Protein AF-A0A0D1YB08-F1 (afdb_monomer_lite)

Sequence (333 aa):
MLAMSSLAANVAATGTRQRSPESLRYYQSAVSMLRQRLADDAQRSGDAVIITLSNLCGFEAMSGNYDAVDMHTQGIRHVVNLRGGFDSLGFEGFLRTISVAWQTFYASRHSVWARVKSLIPKDGNFAYPEHPFDPGLCNIIAKFRPGLTDLALSGGLSHQMIVLISEIDNWERDIKNSLQQSDAYDLHGLSQNSRYVTLCGEFLHQPTLTLVEQLLILGMLGFCYSTDHTRATFWLSNAFLQLHCRYLNSVVIQVTERNAEFMTWVASVLAATFDPGSQPWALAFSLLKARPSQQDWRGNVNVSENFFWNESMSLRLSSKIGYLRQQDPQGQG

pLDDT: mean 88.93, std 10.41, range [33.19, 98.19]

Foldseek 3Di:
DQLLVVQLVCCLAPVDNDRDPRSVVVLVVLVVVLVVQCVDPVRVLDLVNLVSLLSQLLSCLSSLNCVSLLVSLVSNVVSQVVQVHLVSHDDVSPSSLSNQLSVLLNVLVVVLCVVPPCLQPPVLDFAFADPPGDPVLVVLLVPAQQVSSLVNVVSLDGPSLSVLRSVLVVLVVQCVVCVVVVPPVSNVVSLSLSNSLSVLSSNSSRPPRDPLSNLVSLLSNLLSLLSNPPCSNVVSSVSSVQSNLSNVLVDDDAADPSCLLVLLLSLLSLQLRDDPPTSSPSSSLVSQVNHPDHDQLVVSQVSNSSHRDDPSSSVSNVVCSVVSPVPPPPPDD

InterPro domains:
  IPR021858 Fungal transcription factor [PF11951] (3-287)

Structure (mmCIF, N/CA/C/O backbone):
data_AF-A0A0D1YB08-F1
#
_entry.id   AF-A0A0D1YB08-F1
#
loop_
_atom_site.group_PDB
_atom_site.id
_atom_site.type_symbol
_atom_site.label_atom_id
_atom_site.label_alt_id
_atom_site.label_comp_id
_atom_site.label_asym_id
_atom_site.label_entity_id
_atom_site.label_seq_id
_atom_site.pdbx_PDB_ins_code
_atom_site.Cartn_x
_atom_site.Cartn_y
_atom_site.Cartn_z
_atom_site.occupancy
_atom_site.B_iso_or_equiv
_atom_site.auth_seq_id
_atom_site.auth_comp_id
_atom_site.auth_asym_id
_atom_site.auth_atom_id
_atom_site.pdbx_PDB_model_num
ATOM 1 N N . MET A 1 1 ? 3.595 5.543 -20.288 1.00 80.81 1 MET A N 1
ATOM 2 C CA . MET A 1 1 ? 2.985 6.669 -19.550 1.00 80.81 1 MET A CA 1
ATOM 3 C C . MET A 1 1 ? 1.480 6.786 -19.785 1.00 80.81 1 MET A C 1
ATOM 5 O O . MET A 1 1 ? 0.762 6.550 -18.830 1.00 80.81 1 MET A O 1
ATOM 9 N N . LEU A 1 2 ? 0.971 7.037 -21.004 1.00 91.06 2 LEU A N 1
ATOM 10 C CA . LEU A 1 2 ? -0.476 7.276 -21.232 1.00 91.06 2 LEU A CA 1
ATOM 11 C C . LEU A 1 2 ? -1.418 6.184 -20.686 1.00 91.06 2 LEU A C 1
ATOM 13 O O . LEU A 1 2 ? -2.384 6.505 -20.002 1.00 91.06 2 LEU A O 1
ATOM 17 N N . ALA A 1 3 ? -1.110 4.902 -20.919 1.00 92.50 3 ALA A N 1
ATOM 18 C CA . ALA A 1 3 ? -1.905 3.785 -20.392 1.00 92.50 3 ALA A CA 1
ATOM 19 C C . ALA A 1 3 ? -2.029 3.827 -18.860 1.00 92.50 3 ALA A C 1
ATOM 21 O O . ALA A 1 3 ? -3.120 3.706 -18.308 1.00 92.50 3 ALA A O 1
ATOM 22 N N . MET A 1 4 ? -0.893 4.038 -18.187 1.00 91.06 4 MET A N 1
ATOM 23 C CA . MET A 1 4 ? -0.789 4.130 -16.733 1.00 91.06 4 MET A CA 1
ATOM 24 C C . MET A 1 4 ? -1.571 5.337 -16.209 1.00 91.06 4 MET A C 1
ATOM 26 O O . MET A 1 4 ? -2.361 5.190 -15.286 1.00 91.06 4 MET A O 1
ATOM 30 N N . SER A 1 5 ? -1.413 6.511 -16.824 1.00 91.62 5 SER A N 1
ATOM 31 C CA . SER A 1 5 ? -2.125 7.729 -16.423 1.00 91.62 5 SER A CA 1
ATOM 32 C C . SER A 1 5 ? -3.643 7.615 -16.600 1.00 91.62 5 SER A C 1
ATOM 34 O O . SER A 1 5 ? -4.375 8.011 -15.698 1.00 91.62 5 SER A O 1
ATOM 36 N N . SER A 1 6 ? -4.115 7.038 -17.713 1.00 92.44 6 SER A N 1
ATOM 37 C CA . SER A 1 6 ? -5.548 6.798 -17.960 1.00 92.44 6 SER A CA 1
ATOM 38 C C . SER A 1 6 ? -6.136 5.838 -16.915 1.00 92.44 6 SER A C 1
ATOM 40 O O . SER A 1 6 ? -7.155 6.146 -16.296 1.00 92.44 6 SER A O 1
ATOM 42 N N . LEU A 1 7 ? -5.447 4.727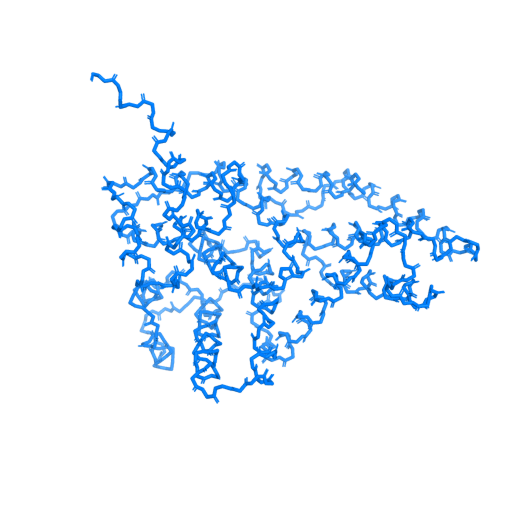 -16.614 1.00 93.00 7 LEU A N 1
ATOM 43 C CA . LEU A 1 7 ? -5.876 3.798 -15.560 1.00 93.00 7 LEU A CA 1
ATOM 44 C C . LEU A 1 7 ? -5.863 4.454 -14.169 1.00 93.00 7 LEU A C 1
ATOM 46 O O . LEU A 1 7 ? -6.828 4.327 -13.421 1.00 93.00 7 LEU A O 1
ATOM 50 N N . ALA A 1 8 ? -4.803 5.188 -13.831 1.00 92.06 8 ALA A N 1
ATOM 51 C CA . ALA A 1 8 ? -4.671 5.875 -12.550 1.00 92.06 8 ALA A CA 1
ATOM 52 C C . ALA A 1 8 ? -5.782 6.913 -12.329 1.00 92.06 8 ALA A C 1
ATOM 54 O O . ALA A 1 8 ? -6.340 6.996 -11.236 1.00 92.06 8 ALA A O 1
ATOM 55 N N . ALA A 1 9 ? -6.138 7.674 -13.368 1.00 91.94 9 ALA A N 1
ATOM 56 C CA . ALA A 1 9 ? -7.248 8.620 -13.315 1.00 91.94 9 ALA A CA 1
ATOM 57 C C . ALA A 1 9 ? -8.583 7.910 -13.042 1.00 91.94 9 ALA A C 1
ATOM 59 O O . ALA A 1 9 ? -9.356 8.371 -12.205 1.00 91.94 9 ALA A O 1
ATOM 60 N N . ASN A 1 10 ? -8.819 6.763 -13.687 1.00 91.88 10 ASN A N 1
ATOM 61 C CA . ASN A 1 10 ? -10.015 5.955 -13.466 1.00 91.88 10 ASN A CA 1
ATOM 62 C C . ASN A 1 10 ? -10.098 5.426 -12.023 1.00 91.88 10 ASN A C 1
ATOM 64 O O . ASN A 1 10 ? -11.126 5.609 -11.369 1.00 91.88 10 ASN A O 1
ATOM 68 N N . VAL A 1 11 ? -9.004 4.857 -11.496 1.00 91.62 11 VAL A N 1
ATOM 69 C CA . VAL A 1 11 ? -8.932 4.383 -10.099 1.00 91.62 11 VAL A CA 1
ATOM 70 C C . VAL A 1 11 ? -9.201 5.528 -9.128 1.00 91.62 11 VAL A C 1
ATOM 72 O O . VAL A 1 11 ? -10.015 5.385 -8.225 1.00 91.62 11 VAL A O 1
ATOM 75 N N . ALA A 1 12 ? -8.556 6.679 -9.319 1.00 91.88 12 ALA A N 1
ATOM 76 C CA . ALA A 1 12 ? -8.729 7.827 -8.434 1.00 91.88 12 ALA A CA 1
ATOM 77 C C . ALA A 1 12 ? -10.159 8.389 -8.439 1.00 91.88 12 ALA A C 1
ATOM 79 O O . ALA A 1 12 ? -10.597 8.923 -7.425 1.00 91.88 12 ALA A O 1
ATOM 80 N N . ALA A 1 13 ? -10.860 8.312 -9.573 1.00 90.69 13 ALA A N 1
ATOM 81 C CA . ALA A 1 13 ? -12.203 8.864 -9.722 1.00 90.69 13 ALA A CA 1
ATOM 82 C C . ALA A 1 13 ? -13.310 7.914 -9.247 1.00 90.69 13 ALA A C 1
ATOM 84 O O . ALA A 1 13 ? -14.354 8.372 -8.800 1.00 90.69 13 ALA A O 1
ATOM 85 N N . THR A 1 14 ? -13.108 6.602 -9.377 1.00 90.19 14 THR A N 1
ATOM 86 C CA . THR A 1 14 ? -14.193 5.614 -9.225 1.00 90.19 14 THR A CA 1
ATOM 87 C C . THR A 1 14 ? -13.857 4.462 -8.284 1.00 90.19 14 THR A C 1
ATOM 89 O O . THR A 1 14 ? -14.717 3.636 -7.999 1.00 90.19 14 THR A O 1
ATOM 92 N N . GLY A 1 15 ? -12.596 4.334 -7.872 1.00 88.19 15 GLY A N 1
ATOM 93 C CA . GLY A 1 15 ? -12.085 3.163 -7.163 1.00 88.19 15 GLY A CA 1
ATOM 94 C C . GLY A 1 15 ? -11.917 1.926 -8.053 1.00 88.19 15 GLY A C 1
ATOM 95 O O . GLY A 1 15 ? -11.273 0.966 -7.629 1.00 88.19 15 GLY A O 1
ATOM 96 N N . THR A 1 16 ? -12.429 1.925 -9.295 1.00 88.38 16 THR A N 1
AT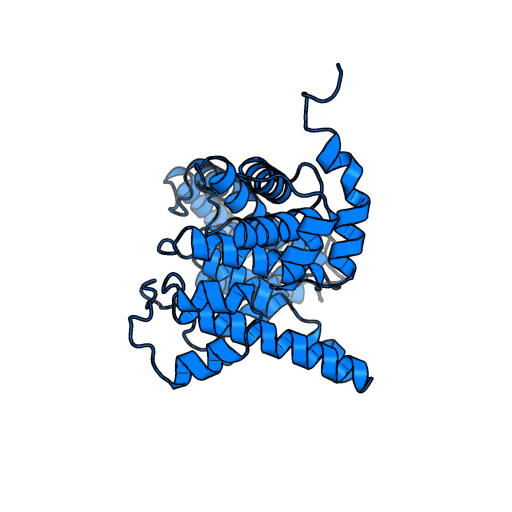OM 97 C CA . THR A 1 16 ? -12.333 0.755 -10.172 1.00 88.38 16 THR A CA 1
ATOM 98 C C . THR A 1 16 ? -10.955 0.622 -10.807 1.00 88.38 16 THR A C 1
ATOM 100 O O . THR A 1 16 ? -10.384 1.554 -11.374 1.00 88.38 16 THR A O 1
ATOM 103 N N . ARG A 1 17 ? -10.432 -0.600 -10.743 1.00 87.06 17 ARG A N 1
ATOM 104 C CA . ARG A 1 17 ? -9.157 -1.011 -11.345 1.00 87.06 17 ARG A CA 1
ATOM 105 C C . ARG A 1 17 ? -9.343 -1.672 -12.708 1.00 87.06 17 ARG A C 1
ATOM 107 O O . ARG A 1 17 ? -8.378 -2.153 -13.302 1.00 87.06 17 ARG A O 1
ATOM 114 N N . GLN A 1 18 ? -10.581 -1.706 -13.206 1.00 89.31 18 GLN A N 1
ATOM 115 C CA . GLN A 1 18 ? -10.875 -2.219 -14.535 1.00 89.31 18 GLN A CA 1
ATOM 116 C C . GLN A 1 18 ? -10.169 -1.376 -15.596 1.00 89.31 18 GLN A C 1
ATOM 118 O O . GLN A 1 18 ? -10.134 -0.144 -15.543 1.00 89.31 18 GLN A O 1
ATOM 123 N N . ARG A 1 19 ? -9.599 -2.068 -16.582 1.00 91.69 19 ARG A N 1
ATOM 124 C CA . ARG A 1 19 ? -8.885 -1.430 -17.684 1.00 91.69 19 ARG A CA 1
ATOM 125 C C . ARG A 1 19 ? -9.904 -0.868 -18.665 1.00 91.69 19 ARG A C 1
ATOM 127 O O . ARG A 1 19 ? -10.617 -1.624 -19.320 1.00 91.69 19 ARG A O 1
ATOM 134 N N . SER A 1 20 ? -9.958 0.456 -18.779 1.00 91.81 20 SER A N 1
ATOM 135 C CA . SER A 1 20 ? -10.790 1.115 -19.785 1.00 91.81 20 SER A CA 1
ATOM 136 C C . SER A 1 20 ? -10.307 0.761 -21.203 1.00 91.81 20 SER A C 1
ATOM 138 O O . SER A 1 20 ? -9.107 0.511 -21.388 1.00 91.81 20 SER A O 1
ATOM 140 N N . PRO A 1 21 ? -11.184 0.797 -22.226 1.00 93.94 21 PRO A N 1
ATOM 141 C CA . PRO A 1 21 ? -10.781 0.583 -23.619 1.00 93.94 21 PRO A CA 1
ATOM 142 C C . PRO A 1 21 ? -9.642 1.510 -24.060 1.00 93.94 21 PRO A C 1
ATOM 144 O O . PRO A 1 21 ? -8.732 1.098 -24.777 1.00 93.94 21 PRO A O 1
ATOM 147 N N . GLU A 1 22 ? -9.658 2.754 -23.579 1.00 93.50 22 GLU A N 1
ATOM 148 C CA . GLU A 1 22 ? -8.601 3.728 -23.837 1.00 93.50 22 GLU A CA 1
ATOM 149 C C . GLU A 1 22 ? -7.259 3.283 -23.231 1.00 93.50 22 GLU A C 1
ATOM 151 O O . GLU A 1 22 ? -6.246 3.209 -23.932 1.00 93.50 22 GLU A O 1
ATOM 156 N N . SER A 1 23 ? -7.252 2.929 -21.942 1.00 94.69 23 SER A N 1
ATOM 157 C CA . SER A 1 23 ? -6.040 2.491 -21.245 1.00 94.69 23 SER A CA 1
ATOM 158 C C . SER A 1 23 ? -5.435 1.234 -21.890 1.00 94.69 23 SER A C 1
ATOM 160 O O . SER A 1 23 ? -4.216 1.152 -22.059 1.00 94.69 23 SER A O 1
ATOM 162 N N . LEU A 1 24 ? -6.285 0.304 -22.349 1.00 95.25 24 LEU A N 1
ATOM 163 C CA . LEU A 1 24 ? -5.884 -0.895 -23.089 1.00 95.25 24 LEU A CA 1
ATOM 164 C C . LEU A 1 24 ? -5.271 -0.562 -24.447 1.00 95.25 24 LEU A C 1
ATOM 166 O O . LEU A 1 24 ? -4.243 -1.137 -24.800 1.00 95.25 24 LEU A O 1
ATOM 170 N N . ARG A 1 25 ? -5.848 0.384 -25.194 1.00 96.38 25 ARG A N 1
ATOM 171 C CA . ARG A 1 25 ? -5.306 0.815 -26.489 1.00 96.38 25 ARG A CA 1
ATOM 172 C C . ARG A 1 25 ? -3.893 1.377 -26.339 1.00 96.38 25 ARG A C 1
ATOM 174 O O . ARG A 1 25 ? -2.992 0.986 -27.083 1.00 96.38 25 ARG A O 1
ATOM 181 N N . TYR A 1 26 ? -3.671 2.258 -25.361 1.00 96.31 26 TYR A N 1
ATOM 182 C CA . TYR A 1 26 ? -2.331 2.785 -25.086 1.00 96.31 26 TYR A CA 1
ATOM 183 C C . TYR A 1 26 ? -1.366 1.691 -24.628 1.00 96.31 26 TYR A C 1
ATOM 185 O O . TYR A 1 26 ? -0.202 1.695 -25.030 1.00 96.31 26 TYR A O 1
ATOM 193 N N . TYR A 1 27 ? -1.838 0.750 -23.807 1.00 96.44 27 TYR A N 1
ATOM 194 C CA . TYR A 1 27 ? -1.036 -0.376 -23.342 1.00 96.44 27 TYR A CA 1
ATOM 195 C C . TYR A 1 27 ? -0.574 -1.252 -24.516 1.00 96.44 27 TYR A C 1
ATOM 197 O O . TYR A 1 27 ? 0.619 -1.510 -24.667 1.00 96.44 27 TYR A O 1
ATOM 205 N N . GLN A 1 28 ? -1.496 -1.648 -25.398 1.00 96.44 28 GLN A N 1
ATOM 206 C CA . GLN A 1 28 ? -1.200 -2.465 -26.578 1.00 96.44 28 GLN A CA 1
ATOM 207 C C . GLN A 1 28 ? -0.216 -1.767 -27.521 1.00 96.44 28 GLN A C 1
ATOM 209 O O . GLN A 1 28 ? 0.734 -2.393 -27.991 1.00 96.44 28 GLN A O 1
ATOM 214 N N . SER A 1 29 ? -0.390 -0.460 -27.742 1.00 96.94 29 SER A N 1
ATOM 215 C CA . SER A 1 29 ? 0.554 0.342 -28.525 1.00 96.94 29 SER A CA 1
ATOM 216 C C . SER A 1 29 ? 1.954 0.332 -27.905 1.00 96.94 29 SER A C 1
ATOM 218 O O . SER A 1 29 ? 2.935 0.121 -28.616 1.00 96.94 29 SER A O 1
ATOM 220 N N . ALA A 1 30 ? 2.060 0.513 -26.584 1.00 96.81 30 ALA A N 1
ATOM 221 C CA . ALA A 1 30 ? 3.341 0.496 -25.880 1.00 96.81 30 ALA A CA 1
ATOM 222 C C . ALA A 1 30 ? 4.035 -0.872 -25.977 1.00 96.81 30 ALA A C 1
ATOM 224 O O . ALA A 1 30 ? 5.228 -0.930 -26.269 1.00 96.81 30 ALA A O 1
ATOM 225 N N . VAL A 1 31 ? 3.292 -1.971 -25.805 1.00 96.56 31 VAL A N 1
ATOM 226 C CA . VAL A 1 31 ? 3.823 -3.337 -25.960 1.00 96.56 31 VAL A CA 1
ATOM 227 C C . VAL A 1 31 ? 4.276 -3.601 -27.398 1.00 96.56 31 VAL A C 1
ATOM 229 O O . VAL A 1 31 ? 5.337 -4.189 -27.601 1.00 96.56 31 VAL A O 1
ATOM 232 N N . SER A 1 32 ? 3.521 -3.147 -28.402 1.00 96.81 32 SER A N 1
ATOM 233 C CA . SER A 1 32 ? 3.898 -3.299 -29.813 1.00 96.81 32 SER A CA 1
ATOM 234 C C . SER A 1 32 ? 5.210 -2.579 -30.134 1.00 96.81 32 SER A C 1
ATOM 236 O O . SER A 1 32 ? 6.114 -3.171 -30.723 1.00 96.81 32 SER A O 1
ATOM 238 N N . MET A 1 33 ? 5.348 -1.322 -29.703 1.00 95.81 33 MET A N 1
ATOM 239 C CA . MET A 1 33 ? 6.574 -0.540 -29.903 1.00 95.81 33 MET A CA 1
ATOM 240 C C . MET A 1 33 ? 7.761 -1.128 -29.135 1.00 95.81 33 MET A C 1
ATOM 242 O O . MET A 1 33 ? 8.875 -1.173 -29.653 1.00 95.81 33 MET A O 1
ATOM 246 N N . LEU A 1 34 ? 7.528 -1.621 -27.915 1.00 96.44 34 LEU A N 1
ATOM 247 C CA . LEU A 1 34 ? 8.553 -2.300 -27.128 1.00 96.44 34 LEU A CA 1
ATOM 248 C C . LEU A 1 34 ? 9.069 -3.546 -27.854 1.00 96.44 34 LEU A C 1
ATOM 250 O O . LEU A 1 34 ? 10.277 -3.722 -27.957 1.00 96.44 34 LEU A O 1
ATOM 254 N N . ARG A 1 35 ? 8.179 -4.377 -28.412 1.00 95.31 35 ARG A N 1
ATOM 255 C CA . ARG A 1 35 ? 8.568 -5.569 -29.186 1.00 95.31 35 ARG A CA 1
ATOM 256 C C . ARG A 1 35 ? 9.426 -5.219 -30.398 1.00 95.31 35 ARG A C 1
ATOM 258 O O . ARG A 1 35 ? 10.445 -5.865 -30.608 1.00 95.31 35 ARG A O 1
ATOM 265 N N . GLN A 1 36 ? 9.050 -4.186 -31.153 1.00 94.75 36 GLN A N 1
ATOM 266 C CA . GLN A 1 36 ? 9.854 -3.702 -32.282 1.00 94.75 36 GLN A CA 1
ATOM 267 C C . GLN A 1 36 ? 11.250 -3.271 -31.826 1.00 94.75 36 GLN A C 1
ATOM 269 O O . GLN A 1 36 ? 12.240 -3.627 -32.454 1.00 94.75 36 GLN A O 1
ATOM 274 N N . ARG A 1 37 ? 11.339 -2.562 -30.697 1.00 94.81 37 ARG A N 1
ATOM 275 C CA . ARG A 1 37 ? 12.614 -2.091 -30.151 1.00 94.81 37 ARG A CA 1
ATOM 276 C C . ARG A 1 37 ? 13.498 -3.213 -29.614 1.00 94.81 37 ARG A C 1
ATOM 278 O O . ARG A 1 37 ? 14.712 -3.127 -29.718 1.00 94.81 37 ARG A O 1
ATOM 285 N N . LEU A 1 38 ? 12.895 -4.252 -29.040 1.00 93.62 38 LEU A N 1
ATOM 286 C CA . LEU A 1 38 ? 13.610 -5.434 -28.556 1.00 93.62 38 LEU A CA 1
ATOM 287 C C . LEU A 1 38 ? 14.143 -6.313 -29.698 1.00 93.62 38 LEU A C 1
ATOM 289 O O . LEU A 1 38 ? 15.106 -7.040 -29.481 1.00 93.62 38 LEU A O 1
ATOM 293 N N . ALA A 1 39 ? 13.538 -6.246 -30.888 1.00 93.75 39 ALA A N 1
ATOM 294 C CA . ALA A 1 39 ? 14.010 -6.952 -32.079 1.00 93.75 39 ALA A CA 1
ATOM 295 C C . ALA A 1 39 ? 15.220 -6.275 -32.756 1.00 93.75 39 ALA A C 1
ATOM 297 O O . ALA A 1 39 ? 15.860 -6.889 -33.604 1.00 93.75 39 ALA A O 1
ATOM 298 N N . ASP A 1 40 ? 15.527 -5.027 -32.393 1.00 94.00 40 ASP A N 1
ATOM 299 C CA . ASP A 1 40 ? 16.682 -4.277 -32.888 1.00 94.00 40 ASP A CA 1
ATOM 300 C C . ASP A 1 40 ? 17.835 -4.345 -31.874 1.00 94.00 40 ASP A C 1
ATOM 302 O O . ASP A 1 40 ? 17.766 -3.776 -30.780 1.00 94.00 40 ASP A O 1
ATOM 306 N N . ASP A 1 41 ? 18.923 -5.020 -32.249 1.00 90.25 41 ASP A N 1
ATOM 307 C CA . ASP A 1 41 ? 20.103 -5.218 -31.401 1.00 90.25 41 ASP A CA 1
ATOM 308 C C . ASP A 1 41 ? 20.752 -3.914 -30.925 1.00 90.25 41 ASP A C 1
ATOM 310 O O . ASP A 1 41 ? 21.296 -3.877 -29.817 1.00 90.25 41 ASP A O 1
ATOM 314 N N . ALA A 1 42 ? 20.656 -2.831 -31.702 1.00 90.00 42 ALA A N 1
ATOM 315 C CA . ALA A 1 42 ? 21.197 -1.530 -31.320 1.00 90.00 42 ALA A CA 1
ATOM 316 C C . ALA A 1 42 ? 20.335 -0.816 -30.265 1.00 90.00 42 ALA A C 1
ATOM 318 O O . ALA A 1 42 ? 20.808 0.092 -29.581 1.00 90.00 42 ALA A O 1
ATOM 319 N N . GLN A 1 43 ? 19.065 -1.203 -30.128 1.00 90.44 43 GLN A N 1
ATOM 320 C CA . GLN A 1 43 ? 18.084 -0.510 -29.290 1.00 90.44 43 GLN A CA 1
ATOM 321 C C . GLN A 1 43 ? 17.597 -1.343 -28.100 1.00 90.44 43 GLN A C 1
ATOM 323 O O . GLN A 1 43 ? 17.093 -0.769 -27.128 1.00 90.44 43 GLN A O 1
ATOM 328 N N . ARG A 1 44 ? 17.752 -2.673 -28.139 1.00 90.44 44 ARG A N 1
ATOM 329 C CA . ARG A 1 44 ? 17.192 -3.617 -27.153 1.00 90.44 44 ARG A CA 1
ATOM 330 C C . ARG A 1 44 ? 17.665 -3.402 -25.715 1.00 90.44 44 ARG A C 1
ATOM 332 O O . ARG A 1 44 ? 16.965 -3.794 -24.786 1.00 90.44 44 ARG A O 1
ATOM 339 N N . SER A 1 45 ? 18.821 -2.767 -25.519 1.00 91.06 45 SER A N 1
ATOM 340 C CA . SER A 1 45 ? 19.376 -2.446 -24.197 1.00 91.06 45 SER A CA 1
ATOM 341 C C . SER A 1 45 ? 19.302 -0.956 -23.836 1.00 91.06 45 SER A C 1
ATOM 343 O O . SER A 1 45 ? 19.864 -0.539 -22.826 1.00 91.06 45 SER A O 1
ATOM 345 N N . GLY A 1 46 ? 18.609 -0.133 -24.628 1.00 90.44 46 GLY A N 1
ATOM 346 C CA . GLY A 1 46 ? 18.524 1.309 -24.395 1.00 90.44 46 GLY A CA 1
ATOM 347 C C . GLY A 1 46 ? 17.728 1.691 -23.140 1.00 90.44 46 GLY A C 1
ATOM 348 O O . GLY A 1 46 ? 16.812 0.984 -22.720 1.00 90.44 46 GLY A O 1
ATOM 349 N N . ASP A 1 47 ? 18.011 2.870 -22.579 1.00 92.56 47 ASP A N 1
ATOM 350 C CA . ASP A 1 47 ? 17.308 3.424 -21.406 1.00 92.56 47 ASP A CA 1
ATOM 351 C C . ASP A 1 47 ? 15.775 3.415 -21.553 1.00 92.56 47 ASP A C 1
ATOM 353 O O . ASP A 1 47 ? 15.034 3.102 -20.617 1.00 92.56 47 ASP A O 1
ATOM 357 N N . ALA A 1 48 ? 15.289 3.725 -22.758 1.00 93.00 48 ALA A N 1
ATOM 358 C CA . ALA A 1 48 ? 13.866 3.764 -23.069 1.00 93.00 48 ALA A CA 1
ATOM 359 C C . ALA A 1 48 ? 13.168 2.408 -22.866 1.00 93.00 48 ALA A C 1
ATOM 361 O O . ALA A 1 48 ? 11.972 2.380 -22.571 1.00 93.00 48 ALA A O 1
ATOM 362 N N . VAL A 1 49 ? 13.893 1.292 -22.993 1.00 95.56 49 VAL A N 1
ATOM 363 C CA . VAL A 1 49 ? 13.367 -0.056 -22.741 1.00 95.56 49 VAL A CA 1
ATOM 364 C C . VAL A 1 49 ? 13.074 -0.231 -21.250 1.00 95.56 49 VAL A C 1
ATOM 366 O O . VAL A 1 49 ? 11.960 -0.617 -20.900 1.00 95.56 49 VAL A O 1
ATOM 369 N N . ILE A 1 50 ? 14.008 0.150 -20.368 1.00 95.44 50 ILE A N 1
ATOM 370 C CA . ILE A 1 50 ? 13.824 0.092 -18.904 1.00 95.44 50 ILE A CA 1
ATOM 371 C C . ILE A 1 50 ? 12.649 0.974 -18.472 1.00 95.44 50 ILE A C 1
ATOM 373 O O . ILE A 1 50 ? 11.786 0.530 -17.714 1.00 95.44 50 ILE A O 1
ATOM 377 N N . ILE A 1 51 ? 12.572 2.209 -18.981 1.00 94.81 51 ILE A N 1
ATOM 378 C CA . ILE A 1 51 ? 11.472 3.133 -18.660 1.00 94.81 51 ILE A CA 1
ATOM 379 C C . ILE A 1 51 ? 10.130 2.552 -19.112 1.00 94.81 51 ILE A C 1
ATOM 381 O O . ILE A 1 51 ? 9.145 2.620 -18.371 1.00 94.81 51 ILE A O 1
ATOM 385 N N . THR A 1 52 ? 10.077 1.974 -20.314 1.00 96.12 52 THR A N 1
ATOM 386 C CA . THR A 1 52 ? 8.847 1.385 -20.856 1.00 96.12 52 THR A CA 1
ATOM 387 C C . THR A 1 52 ? 8.409 0.186 -20.025 1.00 96.12 52 THR A C 1
ATOM 389 O O . THR A 1 52 ? 7.261 0.157 -19.590 1.00 96.12 52 THR A O 1
ATOM 392 N N . LEU A 1 53 ? 9.316 -0.747 -19.727 1.00 97.06 53 LEU A N 1
ATOM 393 C CA . LEU A 1 53 ? 9.032 -1.903 -18.874 1.00 97.06 53 LEU A CA 1
ATOM 394 C C . LEU A 1 53 ? 8.574 -1.480 -17.474 1.00 97.06 53 LEU A C 1
ATOM 396 O O . LEU A 1 53 ? 7.566 -1.982 -16.998 1.00 97.06 53 LEU A O 1
ATOM 400 N N . SER A 1 54 ? 9.227 -0.491 -16.856 1.00 95.00 54 SER A N 1
ATOM 401 C CA . SER A 1 54 ? 8.815 0.060 -15.556 1.00 95.00 54 SER A CA 1
ATOM 402 C C . SER A 1 54 ? 7.396 0.644 -15.587 1.00 95.00 54 SER A C 1
ATOM 404 O O . SER A 1 54 ? 6.596 0.414 -14.680 1.00 95.00 54 SER A O 1
ATOM 406 N N . ASN A 1 55 ? 7.038 1.355 -16.661 1.00 94.69 55 ASN A N 1
ATOM 407 C CA . ASN A 1 55 ? 5.676 1.857 -16.856 1.00 94.69 55 ASN A CA 1
ATOM 408 C C . ASN A 1 55 ? 4.657 0.722 -17.046 1.00 94.69 55 ASN A C 1
ATOM 410 O O . ASN A 1 55 ? 3.525 0.841 -16.578 1.00 94.69 55 ASN A O 1
ATOM 414 N N . LEU A 1 56 ? 5.038 -0.353 -17.744 1.00 96.44 56 LEU A N 1
ATOM 415 C CA . LEU A 1 56 ? 4.194 -1.537 -17.898 1.00 96.44 56 LEU A CA 1
ATOM 416 C C . LEU A 1 56 ? 4.014 -2.247 -16.552 1.00 96.44 56 LEU A C 1
ATOM 418 O O . LEU A 1 56 ? 2.876 -2.542 -16.204 1.00 96.44 56 LEU A O 1
ATOM 422 N N . CYS A 1 57 ? 5.069 -2.408 -15.744 1.00 95.38 57 CYS A N 1
ATOM 423 C CA . CYS A 1 57 ? 4.953 -2.892 -14.366 1.00 95.38 57 CYS A CA 1
ATOM 424 C C . CYS A 1 57 ? 3.954 -2.045 -13.561 1.00 95.38 57 CYS A C 1
ATOM 426 O O . CYS A 1 57 ? 3.060 -2.591 -12.924 1.00 95.38 57 CYS A O 1
ATOM 428 N N . GLY A 1 58 ? 4.050 -0.712 -13.627 1.00 92.31 58 GLY A N 1
ATOM 429 C CA . GLY A 1 58 ? 3.126 0.192 -12.932 1.00 92.31 58 GLY A CA 1
ATOM 430 C C . GLY A 1 58 ? 1.668 0.011 -13.364 1.00 92.31 58 GLY A C 1
ATOM 431 O O . GLY A 1 58 ? 0.776 -0.072 -12.521 1.00 92.31 58 GLY A O 1
ATOM 432 N N . PHE A 1 59 ? 1.421 -0.099 -14.672 1.00 94.00 59 PHE A N 1
ATOM 433 C CA . PHE A 1 59 ? 0.088 -0.364 -15.220 1.00 94.00 59 PHE A CA 1
ATOM 434 C C . PHE A 1 59 ? -0.477 -1.710 -14.744 1.00 94.00 59 PHE A C 1
ATOM 436 O O . PHE A 1 59 ? -1.602 -1.776 -14.247 1.00 94.00 59 PHE A O 1
ATOM 443 N N . GLU A 1 60 ? 0.314 -2.774 -14.873 1.00 94.00 60 GLU A N 1
ATOM 444 C CA . GLU A 1 60 ? -0.080 -4.131 -14.498 1.00 94.00 60 GLU A CA 1
ATOM 445 C C . GLU A 1 60 ? -0.369 -4.223 -12.996 1.00 94.00 60 GLU A C 1
ATOM 447 O O . GLU A 1 60 ? -1.438 -4.704 -12.611 1.00 94.00 60 GLU A O 1
ATOM 452 N N . ALA A 1 61 ? 0.502 -3.643 -12.164 1.00 89.94 61 ALA A N 1
ATOM 453 C CA . ALA A 1 61 ? 0.336 -3.579 -10.718 1.00 89.94 61 ALA A CA 1
ATOM 454 C C . ALA A 1 61 ? -0.962 -2.864 -10.319 1.00 89.94 61 ALA A C 1
ATOM 456 O O . ALA A 1 61 ? -1.722 -3.411 -9.524 1.00 89.94 61 ALA A O 1
ATOM 457 N N . MET A 1 62 ? -1.281 -1.695 -10.897 1.00 88.44 62 MET A N 1
ATOM 458 C CA . MET A 1 62 ? -2.541 -0.985 -10.595 1.00 88.44 62 MET A CA 1
ATOM 459 C C . MET A 1 62 ? -3.780 -1.815 -10.923 1.00 88.44 62 MET A C 1
ATOM 461 O O . MET A 1 62 ? -4.769 -1.762 -10.190 1.00 88.44 62 MET A O 1
ATOM 465 N N . SER A 1 63 ? -3.712 -2.591 -12.004 1.00 88.44 63 SER A N 1
ATOM 466 C CA . SER A 1 63 ? -4.791 -3.487 -12.421 1.00 88.44 63 SER A CA 1
ATOM 467 C C . SER A 1 63 ? -4.831 -4.824 -11.668 1.00 88.44 63 SER A C 1
ATOM 469 O O . SER A 1 63 ? -5.712 -5.631 -11.938 1.00 88.44 63 SER A O 1
ATOM 471 N N . GLY A 1 64 ? -3.883 -5.078 -10.758 1.00 86.81 64 GLY A N 1
ATOM 472 C CA . GLY A 1 64 ? -3.782 -6.329 -10.000 1.00 86.81 64 GLY A CA 1
ATOM 473 C C . GLY A 1 64 ? -3.216 -7.523 -10.782 1.00 86.81 64 GLY A C 1
ATOM 474 O O . GLY A 1 64 ? -3.191 -8.631 -10.255 1.00 86.81 64 GLY A O 1
ATOM 475 N N . ASN A 1 65 ? -2.737 -7.330 -12.016 1.00 89.62 65 ASN A N 1
ATOM 476 C CA . ASN A 1 65 ? -2.159 -8.403 -12.828 1.00 89.62 65 ASN A CA 1
ATOM 477 C C . ASN A 1 65 ? -0.662 -8.544 -12.566 1.00 89.62 65 ASN A C 1
ATOM 479 O O . ASN A 1 65 ? 0.199 -8.109 -13.331 1.00 89.62 65 ASN A O 1
ATOM 483 N N . TYR A 1 66 ? -0.350 -9.143 -11.440 1.00 89.19 66 TYR A N 1
ATOM 484 C CA . TYR A 1 66 ? 1.021 -9.197 -10.986 1.00 89.19 66 TYR A CA 1
ATOM 485 C C . TYR A 1 66 ? 1.886 -10.263 -11.663 1.00 89.19 66 TYR A C 1
ATOM 487 O O . TYR A 1 66 ? 3.098 -10.090 -11.700 1.00 89.19 66 TYR A O 1
ATOM 495 N N . ASP A 1 67 ? 1.302 -11.287 -12.288 1.00 91.00 67 ASP A N 1
ATOM 496 C CA . ASP A 1 67 ? 2.074 -12.217 -13.126 1.00 91.00 67 ASP A CA 1
ATOM 497 C C . ASP A 1 67 ? 2.763 -11.459 -14.279 1.00 91.00 67 ASP A C 1
ATOM 499 O O . ASP A 1 67 ? 3.911 -11.724 -14.642 1.00 91.00 67 ASP A O 1
ATOM 503 N N . ALA A 1 68 ? 2.089 -10.441 -14.828 1.00 94.56 68 ALA A N 1
ATOM 504 C CA . ALA A 1 68 ? 2.688 -9.553 -15.818 1.00 94.56 68 ALA A CA 1
ATOM 505 C C . ALA A 1 68 ? 3.695 -8.564 -15.205 1.00 94.56 68 ALA A C 1
ATOM 507 O O . ALA A 1 68 ? 4.681 -8.229 -15.861 1.00 94.56 68 ALA A O 1
ATOM 508 N N . VAL A 1 69 ? 3.500 -8.119 -13.956 1.00 93.88 69 VAL A N 1
ATOM 509 C CA . VAL A 1 69 ? 4.516 -7.333 -13.224 1.00 93.88 69 VAL A CA 1
ATOM 510 C C . VAL A 1 69 ? 5.810 -8.133 -13.098 1.00 93.88 69 VAL A C 1
ATOM 512 O O . VAL A 1 69 ? 6.888 -7.600 -13.370 1.00 93.88 69 VAL A O 1
ATOM 515 N N . ASP A 1 70 ? 5.704 -9.412 -12.750 1.00 94.56 70 ASP A N 1
ATOM 516 C CA . ASP A 1 70 ? 6.838 -10.320 -12.604 1.00 94.56 70 ASP A CA 1
ATOM 517 C C . ASP A 1 70 ? 7.561 -10.510 -13.944 1.00 94.56 70 ASP A C 1
ATOM 519 O O . ASP A 1 70 ? 8.783 -10.355 -14.019 1.00 94.56 70 ASP A O 1
ATOM 523 N N . MET A 1 71 ? 6.811 -10.733 -15.028 1.00 96.44 71 MET A N 1
ATOM 524 C CA . MET A 1 71 ? 7.356 -10.822 -16.388 1.00 96.44 71 MET A CA 1
ATOM 525 C C . MET A 1 71 ? 8.129 -9.555 -16.791 1.00 96.44 71 MET A C 1
ATOM 527 O O . MET A 1 71 ? 9.280 -9.637 -17.227 1.00 96.44 71 MET A O 1
ATOM 531 N N . HIS A 1 72 ? 7.527 -8.373 -16.635 1.00 97.00 72 HIS A N 1
ATOM 532 C CA . HIS A 1 72 ? 8.165 -7.108 -17.016 1.00 97.00 72 HIS A CA 1
ATOM 533 C C . HIS A 1 72 ? 9.378 -6.794 -16.135 1.00 97.00 72 HIS A C 1
ATOM 535 O O . HIS A 1 72 ? 10.392 -6.306 -16.639 1.00 97.00 72 HIS A O 1
ATOM 541 N N . THR A 1 73 ? 9.328 -7.141 -14.847 1.00 96.56 73 THR A N 1
ATOM 542 C CA . THR A 1 73 ? 10.456 -6.972 -13.917 1.00 96.56 73 THR A CA 1
ATOM 543 C C . THR A 1 73 ? 11.637 -7.865 -14.291 1.00 96.56 73 THR A C 1
ATOM 545 O O . THR A 1 73 ? 12.788 -7.419 -14.258 1.00 96.56 73 THR A O 1
ATOM 548 N N . GLN A 1 74 ? 11.383 -9.101 -14.724 1.00 96.56 74 GLN A N 1
ATOM 549 C CA . GLN A 1 74 ? 12.428 -9.960 -15.287 1.00 96.56 74 GLN A CA 1
ATOM 550 C C . GLN A 1 74 ? 13.016 -9.367 -16.575 1.00 96.56 74 GLN A C 1
ATOM 552 O O . GLN A 1 74 ? 14.234 -9.402 -16.762 1.00 96.56 74 GLN A O 1
ATOM 557 N N . GLY A 1 75 ? 12.186 -8.741 -17.415 1.00 96.12 75 GLY A N 1
ATOM 558 C CA . GLY A 1 75 ? 12.644 -7.961 -18.567 1.00 96.12 75 GLY A CA 1
ATOM 559 C C . GLY A 1 75 ? 13.596 -6.827 -18.172 1.00 96.12 75 GLY A C 1
ATOM 560 O O . GLY A 1 75 ? 14.660 -6.682 -18.772 1.00 96.12 75 GLY A O 1
ATOM 561 N N . ILE A 1 76 ? 13.270 -6.064 -17.119 1.00 96.69 76 ILE A N 1
ATOM 562 C CA . ILE A 1 76 ? 14.152 -5.010 -16.584 1.00 96.69 76 ILE A CA 1
ATOM 563 C C . ILE A 1 76 ? 15.486 -5.622 -16.160 1.00 96.69 76 ILE A C 1
ATOM 565 O O . ILE A 1 76 ? 16.539 -5.143 -16.577 1.00 96.69 76 ILE A O 1
ATOM 569 N N . ARG A 1 77 ? 15.455 -6.709 -15.380 1.00 96.06 77 ARG A N 1
ATOM 570 C CA . ARG A 1 77 ? 16.667 -7.404 -14.922 1.00 96.06 77 ARG A CA 1
ATOM 571 C C . ARG A 1 77 ? 17.542 -7.852 -16.093 1.00 96.06 77 ARG A C 1
ATOM 573 O O . ARG A 1 77 ? 18.758 -7.683 -16.041 1.00 96.06 77 ARG A O 1
ATOM 580 N N . HIS A 1 78 ? 16.940 -8.383 -17.154 1.00 95.50 78 HIS A N 1
ATOM 581 C CA . HIS A 1 78 ? 17.667 -8.783 -18.355 1.00 95.50 78 HIS A CA 1
ATOM 582 C C . HIS A 1 78 ? 18.379 -7.595 -19.019 1.00 95.50 78 HIS A C 1
ATOM 584 O O . HIS A 1 78 ? 19.575 -7.673 -19.293 1.00 95.50 78 HIS A O 1
ATOM 590 N N . VAL A 1 79 ? 17.682 -6.471 -19.211 1.00 95.38 79 VAL A N 1
ATOM 591 C CA . VAL A 1 79 ? 18.267 -5.262 -19.817 1.00 95.38 79 VAL A CA 1
ATOM 592 C C . VAL A 1 79 ? 19.386 -4.674 -18.952 1.00 95.38 79 VAL A C 1
ATOM 594 O O . VAL A 1 79 ? 20.41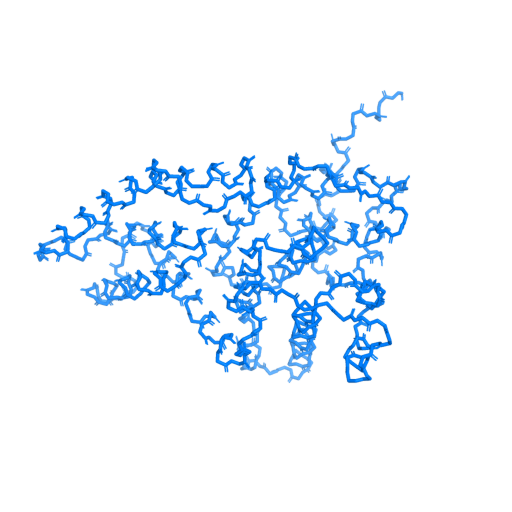3 -4.262 -19.484 1.00 95.38 79 VAL A O 1
ATOM 597 N N . VAL A 1 80 ? 19.230 -4.676 -17.625 1.00 95.38 80 VAL A N 1
ATOM 598 C CA . VAL A 1 80 ? 20.285 -4.247 -16.690 1.00 95.38 80 VAL A CA 1
ATOM 599 C C . VAL A 1 80 ? 21.536 -5.118 -16.834 1.00 95.38 80 VAL A C 1
ATOM 601 O O . VAL A 1 80 ? 22.645 -4.591 -16.913 1.00 95.38 80 VAL A O 1
ATOM 604 N N . ASN A 1 81 ? 21.372 -6.439 -16.941 1.00 95.12 81 ASN A N 1
ATOM 605 C CA . ASN A 1 81 ? 22.494 -7.359 -17.136 1.00 95.12 81 ASN A CA 1
ATOM 606 C C . ASN A 1 81 ? 23.213 -7.123 -18.471 1.00 95.12 81 ASN A C 1
ATOM 608 O O . ASN A 1 81 ? 24.441 -7.114 -18.499 1.00 95.12 81 ASN A O 1
ATOM 612 N N . LEU A 1 82 ? 22.476 -6.866 -19.560 1.00 93.94 82 LEU A N 1
ATOM 613 C CA . LEU A 1 82 ? 23.063 -6.535 -20.869 1.00 93.94 82 LEU A CA 1
ATOM 614 C C . LEU A 1 82 ? 23.939 -5.276 -20.839 1.00 93.94 82 LEU A C 1
ATOM 616 O O . LEU A 1 82 ? 24.770 -5.088 -21.723 1.00 93.94 82 LEU A O 1
ATOM 620 N N . ARG A 1 83 ? 23.757 -4.414 -19.837 1.00 93.19 83 ARG A N 1
ATOM 621 C CA . ARG A 1 83 ? 24.516 -3.173 -19.667 1.00 93.19 83 ARG A CA 1
ATOM 622 C C . ARG A 1 83 ? 25.663 -3.270 -18.672 1.00 93.19 83 ARG A C 1
ATOM 624 O O . ARG A 1 83 ? 26.332 -2.268 -18.459 1.00 93.19 83 ARG A O 1
ATOM 631 N N . GLY A 1 84 ? 25.892 -4.440 -18.079 1.00 93.69 84 GLY A N 1
ATOM 632 C CA . GLY A 1 84 ? 26.951 -4.639 -17.088 1.00 93.69 84 GLY A CA 1
ATOM 633 C C . GLY A 1 84 ? 26.542 -4.331 -15.645 1.00 93.69 84 GLY A C 1
ATOM 634 O O . GLY A 1 84 ? 27.402 -4.311 -14.772 1.00 93.69 84 GLY A O 1
ATOM 635 N N . GLY A 1 85 ? 25.246 -4.142 -15.369 1.00 93.62 85 GLY A N 1
ATOM 636 C CA . GLY A 1 85 ? 24.722 -3.953 -14.015 1.00 93.62 85 GLY A CA 1
ATOM 637 C C . GLY A 1 85 ? 24.092 -2.583 -13.765 1.00 93.62 85 GLY A C 1
ATOM 638 O O . GLY A 1 85 ? 23.943 -1.751 -14.660 1.00 93.62 85 GLY A O 1
ATOM 639 N N . PHE A 1 86 ? 23.667 -2.364 -12.518 1.00 90.75 86 PHE A N 1
ATOM 640 C CA . PHE A 1 86 ? 22.894 -1.182 -12.121 1.00 90.75 86 PHE A CA 1
ATOM 641 C C . PHE A 1 86 ? 23.666 0.135 -12.214 1.00 90.75 86 PHE A C 1
ATOM 643 O O . PHE A 1 86 ? 23.062 1.177 -12.465 1.00 90.75 86 PHE A O 1
ATOM 650 N N . ASP A 1 87 ? 24.979 0.095 -12.006 1.00 90.06 87 ASP A N 1
ATOM 651 C CA . ASP A 1 87 ? 25.819 1.295 -11.977 1.00 90.06 87 ASP A CA 1
ATOM 652 C C . ASP A 1 87 ? 26.175 1.789 -13.391 1.00 90.06 87 ASP A C 1
ATOM 654 O O . ASP A 1 87 ? 26.703 2.882 -13.564 1.00 90.06 87 ASP A O 1
ATOM 658 N N . SER A 1 88 ? 25.819 1.015 -14.421 1.00 90.38 88 SER A N 1
ATOM 659 C CA . SER A 1 88 ? 26.011 1.344 -15.840 1.00 90.38 88 SER A CA 1
ATOM 660 C C . SER A 1 88 ? 24.755 1.936 -16.500 1.00 90.38 88 SER A C 1
ATOM 662 O O . SER A 1 88 ? 24.670 2.046 -17.730 1.00 90.38 88 SER A O 1
ATOM 664 N N . LEU A 1 89 ? 23.744 2.286 -15.698 1.00 90.56 89 LEU A N 1
ATOM 665 C CA . LEU A 1 89 ? 22.475 2.840 -16.167 1.00 90.56 89 LEU A CA 1
ATOM 666 C C . LEU A 1 89 ? 22.517 4.373 -16.263 1.00 90.56 89 LEU A C 1
ATOM 668 O O . LEU A 1 89 ? 23.216 5.040 -15.506 1.00 90.56 89 LEU A O 1
ATOM 672 N N . GLY A 1 90 ? 21.747 4.930 -17.202 1.00 86.75 90 GLY A N 1
ATOM 673 C CA . GLY A 1 90 ? 21.689 6.372 -17.453 1.00 86.75 90 GLY A CA 1
ATOM 674 C C . GLY A 1 90 ? 20.863 7.167 -16.433 1.00 86.75 90 GLY A C 1
ATOM 675 O O . GLY A 1 90 ? 20.360 6.633 -15.439 1.00 86.75 90 GLY A O 1
ATOM 676 N N . PHE A 1 91 ? 20.677 8.456 -16.736 1.00 88.62 91 PHE A N 1
ATOM 677 C CA . PHE A 1 91 ? 19.860 9.408 -15.968 1.00 88.62 91 PHE A CA 1
ATOM 678 C C . PHE A 1 91 ? 20.308 9.607 -14.512 1.00 88.62 91 PHE A C 1
ATOM 680 O O . PHE A 1 91 ? 19.475 9.606 -13.610 1.00 88.62 91 PHE A O 1
ATOM 687 N N . GLU A 1 92 ? 21.616 9.749 -14.275 1.00 87.75 92 GLU A N 1
ATOM 688 C CA . GLU A 1 92 ? 22.170 10.119 -12.956 1.00 87.75 92 GLU A CA 1
ATOM 689 C C . GLU A 1 92 ? 21.662 9.224 -11.805 1.00 87.75 92 GLU A C 1
ATOM 691 O O . GLU A 1 92 ? 21.364 9.673 -10.702 1.00 87.75 92 GLU A O 1
ATOM 696 N N . GLY A 1 93 ? 21.518 7.921 -12.075 1.00 87.31 93 GLY A N 1
ATOM 697 C CA . GLY A 1 93 ? 21.053 6.942 -11.091 1.00 87.31 93 GLY A CA 1
ATOM 698 C C . GLY A 1 93 ? 19.531 6.796 -10.985 1.00 87.31 93 GLY A C 1
ATOM 699 O O . GLY A 1 93 ? 19.064 5.887 -10.300 1.00 87.31 93 GLY A O 1
ATOM 700 N N . PHE A 1 94 ? 18.731 7.583 -11.707 1.00 90.00 94 PHE A N 1
ATOM 701 C CA . PHE A 1 94 ? 17.274 7.415 -11.751 1.00 90.00 94 PHE A CA 1
ATOM 702 C C . PHE A 1 94 ? 16.864 6.011 -12.218 1.00 90.00 94 PHE A C 1
ATOM 704 O O . PHE A 1 94 ? 16.031 5.357 -11.586 1.00 90.00 94 PHE A O 1
ATOM 711 N N . LEU A 1 95 ? 17.486 5.497 -13.285 1.00 92.62 95 LEU A N 1
ATOM 712 C CA . LEU A 1 95 ? 17.189 4.151 -13.785 1.00 92.62 95 LEU A CA 1
ATOM 713 C C . LEU A 1 95 ? 17.655 3.048 -12.836 1.00 92.62 95 LEU A C 1
ATOM 715 O O . LEU A 1 95 ? 17.005 2.004 -12.760 1.00 92.62 95 LEU A O 1
ATOM 719 N N . ARG A 1 96 ? 18.739 3.285 -12.091 1.00 92.00 96 ARG A N 1
ATOM 720 C CA . ARG A 1 96 ? 19.190 2.406 -11.006 1.00 92.00 96 ARG A CA 1
ATOM 721 C C . ARG A 1 96 ? 18.128 2.329 -9.923 1.00 92.00 96 ARG A C 1
ATOM 723 O O . ARG A 1 96 ? 17.666 1.231 -9.632 1.00 92.00 96 ARG A O 1
ATOM 730 N N . THR A 1 97 ? 17.676 3.472 -9.416 1.00 89.19 97 THR A N 1
ATOM 731 C CA . THR A 1 97 ? 16.595 3.548 -8.426 1.00 89.19 97 THR A CA 1
ATOM 732 C C . THR A 1 97 ? 15.361 2.800 -8.913 1.00 89.19 97 THR A C 1
ATOM 734 O O . THR A 1 97 ? 14.857 1.931 -8.202 1.00 89.19 97 THR A O 1
ATOM 737 N N . ILE A 1 98 ? 14.932 3.049 -10.157 1.00 90.62 98 ILE A N 1
ATOM 738 C CA . ILE A 1 98 ? 13.745 2.394 -10.705 1.00 90.62 98 ILE A CA 1
ATOM 739 C C . ILE A 1 98 ? 13.896 0.877 -10.797 1.00 90.62 98 ILE A C 1
ATOM 741 O O . ILE A 1 98 ? 13.010 0.117 -10.404 1.00 90.62 98 ILE A O 1
ATOM 745 N N . SER A 1 99 ? 15.026 0.429 -11.328 1.00 92.38 99 SER A N 1
ATOM 746 C CA . SER A 1 99 ? 15.272 -0.993 -11.541 1.00 92.38 99 SER A CA 1
ATOM 747 C C . SER A 1 99 ? 15.412 -1.742 -10.218 1.00 92.38 99 SER A C 1
ATOM 749 O O . SER A 1 99 ? 14.920 -2.864 -10.103 1.00 92.38 99 SER A O 1
ATOM 751 N N . VAL A 1 100 ? 16.052 -1.122 -9.221 1.00 90.19 100 VAL A N 1
ATOM 752 C CA . VAL A 1 100 ? 16.204 -1.687 -7.878 1.00 90.19 100 VAL A CA 1
ATOM 753 C C . VAL A 1 100 ? 14.847 -1.838 -7.210 1.00 90.19 100 VAL A C 1
ATOM 755 O O . VAL A 1 100 ? 14.555 -2.926 -6.734 1.00 90.19 100 VAL A O 1
ATOM 758 N N . ALA A 1 101 ? 13.978 -0.825 -7.214 1.00 88.94 101 ALA A N 1
ATOM 759 C CA . ALA A 1 101 ? 12.709 -0.963 -6.499 1.00 88.94 101 ALA A CA 1
ATOM 760 C C . ALA A 1 101 ? 11.780 -2.013 -7.107 1.00 88.94 101 ALA A C 1
ATOM 762 O O . ALA A 1 101 ? 11.128 -2.726 -6.352 1.00 88.94 101 ALA A O 1
ATOM 763 N N . TRP A 1 102 ? 11.726 -2.150 -8.439 1.00 92.12 102 TRP A N 1
ATOM 764 C CA . TRP A 1 102 ? 10.950 -3.230 -9.058 1.00 92.12 102 TRP A CA 1
ATOM 765 C C . TRP A 1 102 ? 11.515 -4.604 -8.698 1.00 92.12 102 TRP A C 1
ATOM 767 O O . TRP A 1 102 ? 10.751 -5.511 -8.379 1.00 92.12 102 TRP A O 1
ATOM 777 N N . GLN A 1 103 ? 12.841 -4.756 -8.666 1.00 90.94 103 GLN A N 1
ATOM 778 C CA . GLN A 1 103 ? 13.468 -6.004 -8.222 1.00 90.94 103 GLN A CA 1
ATOM 779 C C . GLN A 1 103 ? 13.249 -6.273 -6.728 1.00 90.94 103 GLN A C 1
ATOM 781 O O . GLN A 1 103 ? 12.997 -7.416 -6.354 1.00 90.94 103 GLN A O 1
ATOM 786 N N . THR A 1 104 ? 13.265 -5.241 -5.882 1.00 88.25 104 THR A N 1
ATOM 787 C CA . THR A 1 104 ? 12.917 -5.346 -4.460 1.00 88.25 104 THR A CA 1
ATOM 788 C C . THR A 1 104 ? 11.453 -5.727 -4.282 1.00 88.25 104 THR A C 1
ATOM 790 O O . THR A 1 104 ? 11.157 -6.605 -3.475 1.00 88.25 104 THR A O 1
ATOM 793 N N . PHE A 1 105 ? 10.537 -5.124 -5.045 1.00 87.75 105 PHE A N 1
ATOM 794 C CA . PHE A 1 105 ? 9.115 -5.468 -5.044 1.00 87.75 105 PHE A CA 1
ATOM 795 C C . PHE A 1 105 ? 8.909 -6.936 -5.434 1.00 87.75 105 PHE A C 1
ATOM 797 O O . PHE A 1 105 ? 8.298 -7.689 -4.680 1.00 87.75 105 PHE A O 1
ATOM 804 N N . TYR A 1 106 ? 9.513 -7.370 -6.544 1.00 89.94 106 TYR A N 1
ATOM 805 C CA . TYR A 1 106 ? 9.505 -8.761 -6.999 1.00 89.94 106 TYR A CA 1
ATOM 806 C C . TYR A 1 106 ? 10.032 -9.720 -5.922 1.00 89.94 106 TYR A C 1
ATOM 808 O O . TYR A 1 106 ? 9.349 -10.665 -5.530 1.00 89.94 106 TYR A O 1
ATOM 816 N N . ALA A 1 107 ? 11.225 -9.459 -5.377 1.00 88.06 107 ALA A N 1
ATOM 817 C CA . ALA A 1 107 ? 11.822 -10.308 -4.348 1.00 88.06 107 ALA A CA 1
ATOM 818 C C . ALA A 1 107 ? 10.955 -10.372 -3.078 1.00 88.06 107 ALA A C 1
ATOM 820 O O . ALA A 1 107 ? 10.774 -11.446 -2.501 1.00 88.06 107 ALA A O 1
ATOM 821 N N . SER A 1 108 ? 10.381 -9.238 -2.669 1.00 86.12 108 SER A N 1
ATOM 822 C CA . SER A 1 108 ? 9.511 -9.140 -1.492 1.00 86.12 108 SER A CA 1
ATOM 823 C C . SER A 1 108 ? 8.227 -9.934 -1.681 1.00 86.12 108 SER A C 1
ATOM 825 O O . SER A 1 108 ? 7.880 -10.740 -0.820 1.00 86.12 108 SER A O 1
ATOM 827 N N . ARG A 1 109 ? 7.570 -9.772 -2.832 1.00 85.31 109 ARG A N 1
ATOM 828 C CA . ARG A 1 109 ? 6.367 -10.510 -3.221 1.00 85.31 109 ARG A CA 1
ATOM 829 C C . ARG A 1 109 ? 6.595 -12.020 -3.202 1.00 85.31 109 ARG A C 1
ATOM 831 O O . ARG A 1 109 ? 5.879 -12.748 -2.519 1.00 85.31 109 ARG A O 1
ATOM 838 N N . HIS A 1 110 ? 7.636 -12.493 -3.887 1.00 85.12 110 HIS A N 1
ATOM 839 C CA . HIS A 1 110 ? 7.957 -13.921 -3.924 1.00 85.12 110 HIS A CA 1
ATOM 840 C C . HIS A 1 110 ? 8.342 -14.473 -2.545 1.00 85.12 110 HIS A C 1
ATOM 842 O O . HIS A 1 110 ? 7.998 -15.610 -2.221 1.00 85.12 110 HIS A O 1
ATOM 848 N N . SER A 1 111 ? 9.011 -13.675 -1.707 1.00 83.06 111 SER A N 1
ATOM 849 C CA . SER A 1 111 ? 9.330 -14.058 -0.329 1.00 83.06 111 SER A CA 1
ATOM 850 C C . SER A 1 111 ? 8.076 -14.203 0.538 1.00 83.06 111 SER A C 1
ATOM 852 O O . SER A 1 111 ? 7.957 -15.188 1.270 1.00 83.06 111 SER A O 1
ATOM 854 N N . VAL A 1 112 ? 7.124 -13.271 0.426 1.00 76.88 112 VAL A N 1
ATOM 855 C CA . VAL A 1 112 ? 5.826 -13.351 1.113 1.00 76.88 112 VAL A CA 1
ATOM 856 C C . VAL A 1 112 ? 5.074 -14.600 0.675 1.00 76.88 112 VAL A C 1
ATOM 858 O O . VAL A 1 112 ? 4.640 -15.374 1.520 1.00 76.88 112 VAL A O 1
ATOM 861 N N . TRP A 1 113 ? 4.982 -14.858 -0.627 1.00 73.94 113 TRP A N 1
ATOM 862 C CA . TRP A 1 113 ? 4.281 -16.026 -1.161 1.00 73.94 113 TRP A CA 1
ATOM 863 C C . TRP A 1 113 ? 4.903 -17.365 -0.770 1.00 73.94 113 TRP A C 1
ATOM 865 O O . TRP A 1 113 ? 4.187 -18.355 -0.625 1.00 73.94 113 TRP A O 1
ATOM 875 N N . ALA A 1 114 ? 6.222 -17.416 -0.589 1.00 75.62 114 ALA A N 1
ATOM 876 C CA . ALA A 1 114 ? 6.893 -18.614 -0.102 1.00 75.62 114 ALA A CA 1
ATOM 877 C C . ALA A 1 114 ? 6.541 -18.922 1.365 1.00 75.62 114 ALA A C 1
ATOM 879 O O . ALA A 1 114 ? 6.424 -20.093 1.721 1.00 75.62 114 ALA A O 1
ATOM 880 N N . ARG A 1 115 ? 6.363 -17.887 2.200 1.00 68.88 115 ARG A N 1
ATOM 881 C CA . ARG A 1 115 ? 6.076 -18.018 3.641 1.00 68.88 115 ARG A CA 1
ATOM 882 C C . ARG A 1 115 ? 4.590 -18.159 3.940 1.00 68.88 115 ARG A C 1
ATOM 884 O O . ARG A 1 115 ? 4.197 -19.026 4.709 1.00 68.88 115 ARG A O 1
ATOM 891 N N . VAL A 1 116 ? 3.778 -17.315 3.317 1.00 64.81 116 VAL A N 1
ATOM 892 C CA . VAL A 1 116 ? 2.342 -17.188 3.561 1.00 64.81 116 VAL A CA 1
ATOM 893 C C . VAL A 1 116 ? 1.600 -17.534 2.276 1.00 64.81 116 VAL A C 1
ATOM 895 O O . VAL A 1 116 ? 0.897 -16.708 1.685 1.00 64.81 116 VAL A O 1
ATOM 898 N N . LYS A 1 117 ? 1.805 -18.769 1.793 1.00 61.56 117 LYS A N 1
ATOM 899 C CA . LYS A 1 117 ? 1.015 -19.296 0.674 1.00 61.56 117 LYS A CA 1
ATOM 900 C C . LYS A 1 117 ? -0.461 -19.016 0.968 1.00 61.56 117 LYS A C 1
ATOM 902 O O . LYS A 1 117 ? -0.925 -19.279 2.071 1.00 61.56 117 LYS A O 1
ATOM 907 N N . SER A 1 118 ? -1.161 -18.470 -0.024 1.00 66.19 118 SER A N 1
ATOM 908 C CA . SER A 1 118 ? -2.616 -18.280 -0.013 1.00 66.19 118 SER A CA 1
ATOM 909 C C . SER A 1 118 ? -3.203 -17.361 1.065 1.00 66.19 118 SER A C 1
ATOM 911 O O . SER A 1 118 ? -4.363 -17.559 1.419 1.00 66.19 118 SER A O 1
ATOM 913 N N . LEU A 1 119 ? -2.477 -16.350 1.570 1.00 82.56 119 LEU A N 1
ATOM 914 C CA . LEU A 1 119 ? -3.143 -15.372 2.441 1.00 82.56 119 LEU A CA 1
ATOM 915 C C . LEU A 1 119 ? -4.230 -14.602 1.688 1.00 82.56 119 LEU A C 1
ATOM 917 O O . LEU A 1 119 ? -5.315 -14.420 2.212 1.00 82.56 119 LEU A O 1
ATOM 921 N N . ILE A 1 120 ? -3.961 -14.182 0.453 1.00 85.62 120 ILE A N 1
ATOM 922 C CA . ILE A 1 120 ? -4.979 -13.577 -0.407 1.00 85.62 120 ILE A CA 1
ATOM 923 C C . ILE A 1 120 ? -5.680 -14.705 -1.186 1.00 85.62 120 ILE A C 1
ATOM 925 O O . ILE A 1 120 ? -5.005 -15.426 -1.934 1.00 85.62 120 ILE A O 1
ATOM 929 N N . PRO A 1 121 ? -7.003 -14.890 -1.022 1.00 86.12 121 PRO A N 1
ATOM 930 C CA . PRO A 1 121 ? -7.766 -15.900 -1.750 1.00 86.12 121 PRO A CA 1
ATOM 931 C C . PRO A 1 121 ? -7.736 -15.631 -3.258 1.00 86.12 121 PRO A C 1
ATOM 933 O O . PRO A 1 121 ? -7.886 -14.494 -3.700 1.00 86.12 121 PRO A O 1
ATOM 936 N N . LYS A 1 122 ? -7.555 -16.679 -4.073 1.00 82.25 122 LYS A N 1
ATOM 937 C CA . LYS A 1 122 ? -7.484 -16.548 -5.544 1.00 82.25 122 LYS A CA 1
ATOM 938 C C . LYS A 1 122 ? -8.798 -16.092 -6.174 1.00 82.25 122 LYS A C 1
ATOM 940 O O . LYS A 1 122 ? -8.786 -15.481 -7.236 1.00 82.25 122 LYS A O 1
ATOM 945 N N . ASP A 1 123 ? -9.909 -16.439 -5.543 1.00 83.75 123 ASP A N 1
ATOM 946 C CA . ASP A 1 123 ? -11.255 -16.028 -5.928 1.00 83.75 123 ASP A CA 1
ATOM 947 C C . ASP A 1 123 ? -11.626 -14.640 -5.378 1.00 83.75 123 ASP A C 1
ATOM 949 O O . ASP A 1 123 ? -12.687 -14.121 -5.708 1.00 83.75 123 ASP A O 1
ATOM 953 N N . GLY A 1 124 ? -10.754 -14.032 -4.563 1.00 83.06 124 GLY A N 1
ATOM 954 C CA . GLY A 1 124 ? -10.986 -12.741 -3.922 1.00 83.06 124 GLY A CA 1
ATOM 955 C C . GLY A 1 124 ? -12.022 -12.780 -2.797 1.00 83.06 124 GLY A C 1
ATOM 956 O O . GLY A 1 124 ? -12.413 -11.720 -2.312 1.00 83.06 124 GLY A O 1
ATOM 957 N N . ASN A 1 125 ? -12.482 -13.958 -2.364 1.00 88.38 125 ASN A N 1
ATOM 958 C CA . ASN A 1 125 ? -13.510 -14.064 -1.331 1.00 88.38 125 ASN A CA 1
ATOM 959 C C . ASN A 1 125 ? -12.878 -14.167 0.056 1.00 88.38 125 ASN A C 1
ATOM 961 O O . ASN A 1 125 ? -12.281 -15.181 0.418 1.00 88.38 125 ASN A O 1
ATOM 965 N N . PHE A 1 126 ? -13.032 -13.109 0.847 1.00 92.50 126 PHE A N 1
ATOM 966 C CA . PHE A 1 126 ? -12.563 -13.063 2.226 1.00 92.50 126 PHE A CA 1
ATOM 967 C C . PHE A 1 126 ? -13.504 -13.816 3.163 1.00 92.50 126 PHE A C 1
ATOM 969 O O . PHE A 1 126 ? -14.725 -13.717 3.048 1.00 92.50 126 PHE A O 1
ATOM 976 N N . ALA A 1 127 ? -12.923 -14.568 4.098 1.00 92.19 127 ALA A N 1
ATOM 977 C CA . ALA A 1 127 ? -13.676 -15.355 5.066 1.00 92.19 127 ALA A CA 1
ATOM 978 C C . ALA A 1 127 ? -13.766 -14.587 6.385 1.00 92.19 127 ALA A C 1
ATOM 980 O O . ALA A 1 127 ? -12.733 -14.275 6.978 1.00 92.19 127 ALA A O 1
ATOM 981 N N . TYR A 1 128 ? -14.981 -14.303 6.846 1.00 94.38 128 TYR A N 1
ATOM 982 C CA . TYR A 1 128 ? -15.222 -13.567 8.085 1.00 94.38 128 TYR A CA 1
ATOM 983 C C . TYR A 1 128 ? -15.588 -14.548 9.204 1.00 94.38 128 TYR A C 1
ATOM 985 O O . TYR A 1 128 ? -16.479 -15.374 9.004 1.00 94.38 128 TYR A O 1
ATOM 993 N N . PRO A 1 129 ? -14.901 -14.499 10.358 1.00 93.31 129 PRO A N 1
ATOM 994 C CA . PRO A 1 129 ? -15.258 -15.318 11.506 1.00 93.31 129 PRO A CA 1
ATOM 995 C C . PRO A 1 129 ? -16.656 -14.961 12.025 1.00 93.31 129 PRO A C 1
ATOM 997 O O . PRO A 1 129 ? -16.995 -13.786 12.156 1.00 93.31 129 PRO A O 1
ATOM 1000 N N . GLU A 1 130 ? -17.437 -15.974 12.392 1.00 90.69 130 GLU A N 1
ATOM 1001 C CA . GLU A 1 130 ? -18.745 -15.810 13.035 1.00 90.69 130 GLU A CA 1
ATOM 1002 C C . GLU A 1 130 ? -18.699 -16.288 14.489 1.00 90.69 130 GLU A C 1
ATOM 1004 O O . GLU A 1 130 ? -17.851 -17.098 14.868 1.00 90.69 130 GLU A O 1
ATOM 1009 N N . HIS A 1 131 ? -19.611 -15.785 15.323 1.00 86.00 131 HIS A N 1
ATOM 1010 C CA . HIS A 1 131 ? -19.703 -16.230 16.710 1.00 86.00 131 HIS A CA 1
ATOM 1011 C C . HIS A 1 131 ? -20.385 -17.606 16.831 1.00 86.00 131 HIS A C 1
ATOM 1013 O O . HIS A 1 131 ? -21.402 -17.842 16.179 1.00 86.00 131 HIS A O 1
ATOM 1019 N N . PRO A 1 132 ? -19.914 -18.473 17.749 1.00 91.56 132 PRO A N 1
ATOM 1020 C CA . PRO A 1 132 ? -18.723 -18.298 18.583 1.00 91.56 132 PRO A CA 1
ATOM 1021 C C . PRO A 1 132 ? -17.431 -18.455 17.766 1.00 91.56 132 PRO A C 1
ATOM 1023 O O . PRO A 1 132 ? -17.325 -19.354 16.938 1.00 91.56 132 PRO A O 1
ATOM 1026 N N . PHE A 1 133 ? -16.434 -17.604 18.031 1.00 92.12 133 PHE A N 1
ATOM 1027 C CA . PHE A 1 133 ? -15.154 -17.688 17.329 1.00 92.12 133 PHE A CA 1
ATOM 1028 C C . PHE A 1 133 ? -14.398 -18.969 17.678 1.00 92.12 133 PHE A C 1
ATOM 1030 O O . PHE A 1 133 ? -14.458 -19.464 18.807 1.00 92.12 133 PHE A O 1
ATOM 1037 N N . ASP A 1 134 ? -13.629 -19.456 16.704 1.00 92.38 134 ASP A N 1
ATOM 1038 C CA . ASP A 1 134 ? -12.706 -20.568 16.896 1.00 92.38 134 ASP A CA 1
ATOM 1039 C C . ASP A 1 134 ? -11.712 -20.274 18.047 1.00 92.38 134 ASP A C 1
ATOM 1041 O O . ASP A 1 134 ? -11.120 -19.189 18.086 1.00 92.38 134 ASP A O 1
ATOM 1045 N N . PRO A 1 135 ? -11.476 -21.215 18.982 1.00 93.62 135 PRO A N 1
ATOM 1046 C CA . PRO A 1 135 ? -10.549 -21.000 20.095 1.00 93.62 135 PRO A CA 1
ATOM 1047 C C . PRO A 1 135 ? -9.113 -20.681 19.660 1.00 93.62 135 PRO A C 1
ATOM 1049 O O . PRO A 1 135 ? -8.426 -19.897 20.318 1.00 93.62 135 PRO A O 1
ATOM 1052 N N . GLY A 1 136 ? -8.645 -21.265 18.552 1.00 93.06 136 GLY A N 1
ATOM 1053 C CA . GLY A 1 136 ? -7.340 -20.961 17.972 1.00 93.06 136 GLY A CA 1
ATOM 1054 C C . GLY A 1 136 ? -7.262 -19.515 17.492 1.00 93.06 136 GLY A C 1
ATOM 1055 O O . GLY A 1 136 ? -6.284 -18.824 17.780 1.00 93.06 136 GLY A O 1
ATOM 1056 N N . LEU A 1 137 ? -8.323 -19.026 16.848 1.00 93.12 137 LEU A N 1
ATOM 1057 C CA . LEU A 1 137 ? -8.449 -17.624 16.458 1.00 93.12 137 LEU A CA 1
ATOM 1058 C C . LEU A 1 137 ? -8.456 -16.686 17.674 1.00 93.12 137 LEU A C 1
ATOM 1060 O O . LEU A 1 137 ? -7.718 -15.701 17.685 1.00 93.12 137 LEU A O 1
ATOM 1064 N N . CYS A 1 138 ? -9.214 -17.010 18.722 1.00 94.69 138 CYS A N 1
ATOM 1065 C CA . CYS A 1 138 ? -9.223 -16.242 19.971 1.00 94.69 138 CYS A CA 1
ATOM 1066 C C . CYS A 1 138 ? -7.824 -16.144 20.598 1.00 94.69 138 CYS A C 1
ATOM 1068 O O . CYS A 1 138 ? -7.436 -15.073 21.058 1.00 94.69 138 CYS A O 1
ATOM 1070 N N . ASN A 1 139 ? -7.037 -17.224 20.566 1.00 94.88 139 ASN A N 1
ATOM 1071 C CA . ASN A 1 139 ? -5.657 -17.226 21.065 1.00 94.88 139 ASN A CA 1
ATOM 1072 C C . ASN A 1 139 ? -4.718 -16.310 20.263 1.00 94.88 139 ASN A C 1
ATOM 1074 O O . ASN A 1 139 ? -3.733 -15.814 20.813 1.00 94.88 139 ASN A O 1
ATOM 1078 N N . ILE A 1 140 ? -4.986 -16.111 18.970 1.00 95.19 140 ILE A N 1
ATOM 1079 C CA . ILE A 1 140 ? -4.253 -15.151 18.134 1.00 95.19 140 ILE A CA 1
ATOM 1080 C C . ILE A 1 140 ? -4.680 -13.730 18.505 1.00 95.19 140 ILE A C 1
ATOM 1082 O O . ILE A 1 140 ? -3.829 -12.913 18.851 1.00 95.19 140 ILE A O 1
ATOM 1086 N N . ILE A 1 141 ? -5.989 -13.463 18.507 1.00 95.69 141 ILE A N 1
ATOM 1087 C CA . ILE A 1 141 ? -6.560 -12.140 18.799 1.00 95.69 141 ILE A CA 1
ATOM 1088 C C . ILE A 1 141 ? -6.168 -11.658 20.204 1.00 95.69 141 ILE A C 1
ATOM 1090 O O . ILE A 1 141 ? -5.848 -10.489 20.381 1.00 95.69 141 ILE A O 1
ATOM 1094 N N . ALA A 1 142 ? -6.098 -12.549 21.196 1.00 95.00 142 ALA A N 1
ATOM 1095 C CA . ALA A 1 142 ? -5.713 -12.207 22.568 1.00 95.00 142 ALA A CA 1
ATOM 1096 C C . ALA A 1 142 ? -4.289 -11.630 22.703 1.00 95.00 142 ALA A C 1
ATOM 1098 O O . ALA A 1 142 ? -3.955 -11.064 23.741 1.00 95.00 142 ALA A O 1
ATOM 1099 N N . LYS A 1 143 ? -3.438 -11.786 21.680 1.00 94.94 143 LYS A N 1
ATOM 1100 C CA . LYS A 1 143 ? -2.081 -11.222 21.647 1.00 94.94 143 LYS A CA 1
ATOM 1101 C C . LYS A 1 143 ? -2.031 -9.831 21.019 1.00 94.94 143 LYS A C 1
ATOM 1103 O O . LYS A 1 143 ? -0.971 -9.210 21.055 1.00 94.94 143 LYS A O 1
ATOM 1108 N N . PHE A 1 144 ? -3.125 -9.367 20.417 1.00 95.38 144 PHE A N 1
ATOM 1109 C CA . PHE A 1 144 ? -3.177 -8.066 19.766 1.00 95.38 144 PHE A CA 1
ATOM 1110 C C . PHE A 1 144 ? -3.187 -6.933 20.789 1.00 95.38 144 PHE A C 1
ATOM 1112 O O . PHE A 1 144 ? -3.503 -7.100 21.968 1.00 95.38 144 PHE A O 1
ATOM 1119 N N . ARG A 1 145 ? -2.841 -5.741 20.302 1.00 95.31 145 ARG A N 1
ATOM 1120 C CA . ARG A 1 145 ? -3.007 -4.501 21.059 1.00 95.31 145 ARG A CA 1
ATOM 1121 C C . ARG A 1 145 ? -4.503 -4.238 21.291 1.00 95.31 145 ARG A C 1
ATOM 1123 O O . ARG A 1 145 ? -5.294 -4.588 20.412 1.00 95.31 145 ARG A O 1
ATOM 1130 N N . PRO A 1 146 ? -4.897 -3.589 22.403 1.00 95.25 146 PRO A N 1
ATOM 1131 C CA . PRO A 1 146 ? -6.302 -3.478 22.803 1.00 95.25 146 PRO A CA 1
ATOM 1132 C C . PRO A 1 146 ? -7.247 -2.994 21.694 1.00 95.25 146 PRO A C 1
ATOM 1134 O O . PRO A 1 146 ? -8.256 -3.638 21.428 1.00 95.25 146 PRO A O 1
ATOM 1137 N N . GLY A 1 147 ? -6.876 -1.940 20.961 1.00 94.25 147 GLY A N 1
ATOM 1138 C CA . GLY A 1 147 ? -7.724 -1.391 19.900 1.00 94.25 147 GLY A CA 1
ATOM 1139 C C . GLY A 1 147 ? -7.906 -2.329 18.699 1.00 94.25 147 GLY A C 1
ATOM 1140 O O . GLY A 1 147 ? -8.951 -2.324 18.050 1.00 94.25 147 GLY A O 1
ATOM 1141 N N . LEU A 1 148 ? -6.911 -3.174 18.407 1.00 95.75 148 LEU A N 1
ATOM 1142 C CA . LEU A 1 148 ? -7.000 -4.197 17.358 1.00 95.75 148 LEU A CA 1
ATOM 1143 C C . LEU A 1 148 ? -7.766 -5.435 17.831 1.00 95.75 148 LEU A C 1
ATOM 1145 O O . LEU A 1 148 ? -8.449 -6.063 17.022 1.00 95.75 148 LEU A O 1
ATOM 1149 N N . THR A 1 149 ? -7.6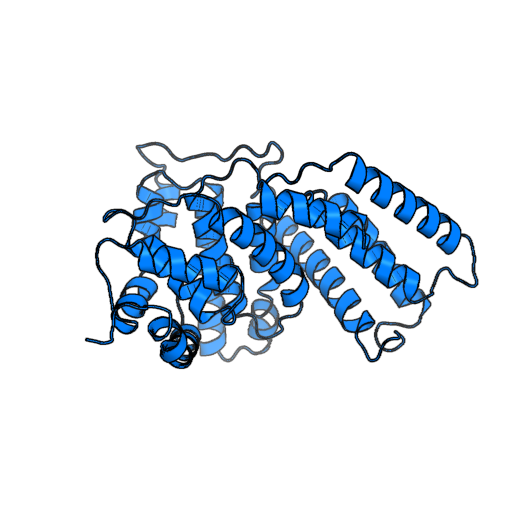78 -5.768 19.120 1.00 95.88 149 THR A N 1
ATOM 1150 C CA . THR A 1 149 ? -8.480 -6.821 19.753 1.00 95.88 149 THR A CA 1
ATOM 1151 C C . THR A 1 149 ? -9.964 -6.507 19.625 1.00 95.88 149 THR A C 1
ATOM 1153 O O . THR A 1 149 ? -10.710 -7.328 19.095 1.00 95.88 149 THR A O 1
ATOM 1156 N N . ASP A 1 150 ? -10.384 -5.303 20.016 1.00 92.56 150 ASP A N 1
ATOM 1157 C CA . ASP A 1 150 ? -11.786 -4.881 19.934 1.00 92.56 150 ASP A CA 1
ATOM 1158 C C . ASP A 1 150 ? -12.294 -4.885 18.487 1.00 92.56 150 ASP A C 1
ATOM 1160 O O . ASP A 1 150 ? -13.390 -5.374 18.195 1.00 92.56 150 ASP A O 1
ATOM 1164 N N . LEU A 1 151 ? -11.464 -4.410 17.551 1.00 94.06 151 LEU A N 1
ATOM 1165 C CA . LEU A 1 151 ? -11.793 -4.419 16.130 1.00 94.06 151 LEU A CA 1
ATOM 1166 C C . LEU A 1 151 ? -11.955 -5.846 15.587 1.00 94.06 151 LEU A C 1
ATOM 1168 O O . LEU A 1 151 ? -12.928 -6.120 14.886 1.00 94.06 151 LEU A O 1
ATOM 1172 N N . ALA A 1 152 ? -11.044 -6.763 15.919 1.00 94.69 152 ALA A N 1
ATOM 1173 C CA . ALA A 1 152 ? -11.126 -8.157 15.490 1.00 94.69 152 ALA A CA 1
ATOM 1174 C C . ALA A 1 152 ? -12.337 -8.873 16.102 1.00 94.69 152 ALA A C 1
ATOM 1176 O O . ALA A 1 152 ? -13.045 -9.595 15.400 1.00 94.69 152 ALA A O 1
ATOM 1177 N N . LEU A 1 153 ? -12.619 -8.632 17.387 1.00 92.94 153 LEU A N 1
ATOM 1178 C CA . LEU A 1 153 ? -13.733 -9.267 18.086 1.00 92.94 153 LEU A CA 1
ATOM 1179 C C . LEU A 1 153 ? -15.110 -8.758 17.644 1.00 92.94 153 LEU A C 1
ATOM 1181 O O . LEU A 1 153 ? -16.108 -9.426 17.898 1.00 92.94 153 LEU A O 1
ATOM 1185 N N . SER A 1 154 ? -15.176 -7.622 16.944 1.00 90.31 154 SER A N 1
ATOM 1186 C CA . SER A 1 154 ? -16.420 -7.112 16.354 1.00 90.31 154 SER A CA 1
ATOM 1187 C C . SER A 1 154 ? -16.963 -7.957 15.189 1.00 90.31 154 SER A C 1
ATOM 1189 O O . SER A 1 154 ? -18.065 -7.691 14.711 1.00 90.31 154 SER A O 1
ATOM 1191 N N . GLY A 1 155 ? -16.189 -8.931 14.690 1.00 88.44 155 GLY A N 1
ATOM 1192 C CA . GLY A 1 155 ? -16.519 -9.720 13.494 1.00 88.44 155 GLY A CA 1
ATOM 1193 C C . GLY A 1 155 ? -16.323 -8.963 12.172 1.00 88.44 155 GLY A C 1
ATOM 1194 O O . GLY A 1 155 ? -16.570 -9.512 11.103 1.00 88.44 155 GLY A O 1
ATOM 1195 N N . GLY A 1 156 ? -15.859 -7.708 12.217 1.00 90.56 156 GLY A N 1
ATOM 1196 C CA . GLY A 1 156 ? -15.658 -6.864 11.035 1.00 90.56 156 GLY A CA 1
ATOM 1197 C C . GLY A 1 156 ? -14.369 -7.127 10.248 1.00 90.56 156 GLY A C 1
ATOM 1198 O O . GLY A 1 156 ? -14.148 -6.473 9.229 1.00 90.56 156 GLY A O 1
ATOM 1199 N N . LEU A 1 157 ? -13.510 -8.042 10.708 1.00 95.69 157 LEU A N 1
ATOM 1200 C CA . LEU A 1 157 ? -12.244 -8.383 10.057 1.00 95.69 157 LEU A CA 1
ATOM 1201 C C . LEU A 1 157 ? -12.272 -9.810 9.524 1.00 95.69 157 LEU A C 1
ATOM 1203 O O . LEU A 1 157 ? -12.627 -10.741 10.245 1.00 95.69 157 LEU A O 1
ATOM 1207 N N . SER A 1 158 ? -11.820 -9.995 8.288 1.00 95.38 158 SER A N 1
ATOM 1208 C CA . SER A 1 158 ? -11.610 -11.330 7.741 1.00 95.38 158 SER A CA 1
ATOM 1209 C C . SER A 1 158 ? -10.457 -12.063 8.433 1.00 95.38 158 SER A C 1
ATOM 1211 O O . SER A 1 158 ? -9.528 -11.454 8.976 1.00 95.38 158 SER A O 1
ATOM 1213 N N . HIS A 1 159 ? -10.462 -13.395 8.351 1.00 93.50 159 HIS A N 1
ATOM 1214 C CA . HIS A 1 159 ? -9.356 -14.248 8.792 1.00 93.50 159 HIS A CA 1
ATOM 1215 C C . HIS A 1 159 ? -8.014 -13.780 8.220 1.00 93.50 159 HIS A C 1
ATOM 1217 O O . HIS A 1 159 ? -6.997 -13.797 8.909 1.00 93.50 159 HIS A O 1
ATOM 1223 N N . GLN A 1 160 ? -8.016 -13.321 6.970 1.00 93.69 160 GLN A N 1
ATOM 1224 C CA . GLN A 1 160 ? -6.827 -12.841 6.283 1.00 93.69 160 GLN A CA 1
ATOM 1225 C C . GLN A 1 160 ? -6.259 -11.567 6.922 1.00 93.69 160 GLN A C 1
ATOM 1227 O O . GLN A 1 160 ? -5.041 -11.456 7.065 1.00 93.69 160 GLN A O 1
ATOM 1232 N N . MET A 1 161 ? -7.117 -10.637 7.356 1.00 95.12 161 MET A N 1
ATOM 1233 C CA . MET A 1 161 ? -6.678 -9.436 8.077 1.00 95.12 161 MET A CA 1
ATOM 1234 C C . MET A 1 161 ? -6.151 -9.764 9.465 1.00 95.12 161 MET A C 1
ATOM 1236 O O . MET A 1 161 ? -5.139 -9.205 9.878 1.00 95.12 161 MET A O 1
ATOM 1240 N N . ILE A 1 162 ? -6.791 -10.700 10.168 1.00 95.50 162 ILE A N 1
ATOM 1241 C CA . ILE A 1 162 ? -6.335 -11.146 11.490 1.00 95.50 162 ILE A CA 1
ATOM 1242 C C . ILE A 1 162 ? -4.936 -11.768 11.380 1.00 95.50 162 ILE A C 1
ATOM 1244 O O . ILE A 1 162 ? -4.039 -11.426 12.149 1.00 95.50 162 ILE A O 1
ATOM 1248 N N . VAL A 1 163 ? -4.702 -12.624 10.383 1.00 92.75 163 VAL A N 1
ATOM 1249 C CA . VAL A 1 163 ? -3.369 -13.193 10.136 1.00 92.75 163 VAL A CA 1
ATOM 1250 C C . VAL A 1 163 ? -2.359 -12.106 9.752 1.00 92.75 163 VAL A C 1
ATOM 1252 O O . VAL A 1 163 ? -1.252 -12.111 10.282 1.00 92.75 163 VAL A O 1
ATOM 1255 N N . LEU A 1 164 ? -2.727 -11.139 8.901 1.00 93.12 164 LEU A N 1
ATOM 1256 C CA . LEU A 1 164 ? -1.845 -10.019 8.547 1.00 93.12 164 LEU A CA 1
ATOM 1257 C C . LEU A 1 164 ? -1.423 -9.199 9.777 1.00 93.12 164 LEU A C 1
ATOM 1259 O O . LEU A 1 164 ? -0.237 -8.909 9.931 1.00 93.12 164 LEU A O 1
ATOM 1263 N N . ILE A 1 165 ? -2.367 -8.866 10.665 1.00 95.69 165 ILE A N 1
ATOM 1264 C CA . ILE A 1 165 ? -2.080 -8.172 11.929 1.00 95.69 165 ILE A CA 1
ATOM 1265 C C . ILE A 1 165 ? -1.088 -8.989 12.762 1.00 95.69 165 ILE A C 1
ATOM 1267 O O . ILE A 1 165 ? -0.090 -8.445 13.232 1.00 95.69 165 ILE A O 1
ATOM 1271 N N . SER A 1 166 ? -1.334 -10.295 12.913 1.00 93.62 166 SER A N 1
ATOM 1272 C CA . SER A 1 166 ? -0.456 -11.175 13.688 1.00 93.62 166 SER A CA 1
ATOM 1273 C C . SER A 1 166 ? 0.960 -11.240 13.116 1.00 93.62 166 SER A C 1
ATOM 1275 O O . SER A 1 166 ? 1.920 -11.275 13.880 1.00 93.62 166 SER A O 1
ATOM 1277 N N . GLU A 1 167 ? 1.106 -11.275 11.792 1.00 90.31 167 GLU A N 1
ATOM 1278 C CA . GLU A 1 167 ? 2.417 -11.319 11.143 1.00 90.31 167 GLU A CA 1
ATOM 1279 C C . GLU A 1 167 ? 3.203 -10.018 11.352 1.00 90.31 167 GLU A C 1
ATOM 1281 O O . GLU A 1 167 ? 4.402 -10.072 11.622 1.00 90.31 167 GLU A O 1
ATOM 1286 N N . ILE A 1 168 ? 2.540 -8.859 11.271 1.00 91.62 168 ILE A N 1
ATOM 1287 C CA . ILE A 1 168 ? 3.176 -7.556 11.520 1.00 91.62 168 ILE A CA 1
ATOM 1288 C C . ILE A 1 168 ? 3.558 -7.410 13.002 1.00 91.62 168 ILE A C 1
ATOM 1290 O O . ILE A 1 168 ? 4.650 -6.925 13.293 1.00 91.62 168 ILE A O 1
ATOM 1294 N N . ASP A 1 169 ? 2.714 -7.866 13.936 1.00 91.94 169 ASP A N 1
ATOM 1295 C CA . ASP A 1 169 ? 3.026 -7.835 15.374 1.00 91.94 169 ASP A CA 1
ATOM 1296 C C . ASP A 1 169 ? 4.234 -8.716 15.722 1.00 91.94 169 ASP A C 1
ATOM 1298 O O . ASP A 1 169 ? 5.148 -8.280 16.428 1.00 91.94 169 ASP A O 1
ATOM 1302 N N . ASN A 1 170 ? 4.280 -9.937 15.176 1.00 89.31 170 ASN A N 1
ATOM 1303 C CA . ASN A 1 170 ? 5.417 -10.843 15.346 1.00 89.31 170 ASN A CA 1
ATOM 1304 C C . ASN A 1 170 ? 6.704 -10.220 14.796 1.00 89.31 170 ASN A C 1
ATOM 1306 O O . ASN A 1 170 ? 7.720 -10.201 15.484 1.00 89.31 170 ASN A O 1
ATOM 1310 N N . TRP A 1 171 ? 6.650 -9.643 13.596 1.00 88.00 171 TRP A N 1
ATOM 1311 C CA . TRP A 1 171 ? 7.807 -8.988 12.993 1.00 88.00 171 TRP A CA 1
ATOM 1312 C C . TRP A 1 171 ? 8.316 -7.791 13.805 1.00 88.00 171 TRP A C 1
ATOM 1314 O O . TRP A 1 171 ? 9.522 -7.651 14.010 1.00 88.00 171 TRP A O 1
ATOM 1324 N N . GLU A 1 172 ? 7.427 -6.934 14.308 1.00 87.69 172 GLU A N 1
ATOM 1325 C CA . GLU A 1 172 ? 7.835 -5.809 15.154 1.00 87.69 172 GLU A CA 1
ATOM 1326 C C . GLU A 1 172 ? 8.485 -6.292 16.459 1.00 87.69 172 GLU A C 1
ATOM 1328 O O . GLU A 1 172 ? 9.458 -5.701 16.938 1.00 87.69 172 GLU A O 1
ATOM 1333 N N . ARG A 1 173 ? 7.963 -7.376 17.038 1.00 88.00 173 ARG A N 1
ATOM 1334 C CA . ARG A 1 173 ? 8.529 -8.013 18.229 1.00 88.00 173 ARG A CA 1
ATOM 1335 C C . ARG A 1 173 ? 9.916 -8.581 17.953 1.00 88.00 173 ARG A C 1
ATOM 1337 O O . ARG A 1 173 ? 10.818 -8.349 18.755 1.00 88.00 173 ARG A O 1
ATOM 1344 N N . ASP A 1 174 ? 10.098 -9.247 16.818 1.00 86.19 174 ASP A N 1
ATOM 1345 C CA . ASP A 1 174 ? 11.394 -9.772 16.386 1.00 86.19 174 ASP A CA 1
ATOM 1346 C C . ASP A 1 174 ? 12.415 -8.639 16.224 1.00 86.19 174 ASP A C 1
ATOM 1348 O O . ASP A 1 174 ? 13.513 -8.733 16.765 1.00 86.19 174 ASP A O 1
ATOM 1352 N N . ILE A 1 175 ? 12.034 -7.508 15.610 1.00 82.81 175 ILE A N 1
ATOM 1353 C CA . ILE A 1 175 ? 12.898 -6.315 15.534 1.00 82.81 175 ILE A CA 1
ATOM 1354 C C . ILE A 1 175 ? 13.317 -5.843 16.928 1.00 82.81 175 ILE A C 1
ATOM 1356 O O . ILE A 1 175 ? 14.500 -5.593 17.166 1.00 82.81 175 ILE A O 1
ATOM 1360 N N . LYS A 1 176 ? 12.363 -5.698 17.857 1.00 83.81 176 LYS A N 1
ATOM 1361 C CA . LYS A 1 176 ? 12.656 -5.239 19.225 1.00 83.81 176 LYS A CA 1
ATOM 1362 C C . LYS A 1 176 ? 13.605 -6.199 19.943 1.00 83.81 176 LYS A C 1
ATOM 1364 O O . LYS A 1 176 ? 14.532 -5.739 20.607 1.00 83.81 176 LYS A O 1
ATOM 1369 N N . ASN A 1 177 ? 13.409 -7.504 19.775 1.00 85.69 177 ASN A N 1
ATOM 1370 C CA . ASN A 1 177 ? 14.270 -8.529 20.356 1.00 85.69 177 ASN A CA 1
ATOM 1371 C C . ASN A 1 177 ? 15.690 -8.472 19.771 1.00 85.69 177 ASN A C 1
ATOM 1373 O O . ASN A 1 177 ? 16.654 -8.437 20.534 1.00 85.69 177 ASN A O 1
ATOM 1377 N N . SER A 1 178 ? 15.838 -8.383 18.446 1.00 82.56 178 SER A N 1
ATOM 1378 C CA . SER A 1 178 ? 17.153 -8.287 17.797 1.00 82.56 178 SER A CA 1
ATOM 1379 C C . SER A 1 178 ? 17.889 -6.990 18.155 1.00 82.56 178 SER A C 1
ATOM 1381 O O . SER A 1 178 ? 19.102 -7.017 18.355 1.00 82.56 178 SER A O 1
ATOM 1383 N N . LEU A 1 179 ? 17.174 -5.865 18.315 1.00 81.19 179 LEU A N 1
ATOM 1384 C CA . LEU A 1 179 ? 17.754 -4.608 18.815 1.00 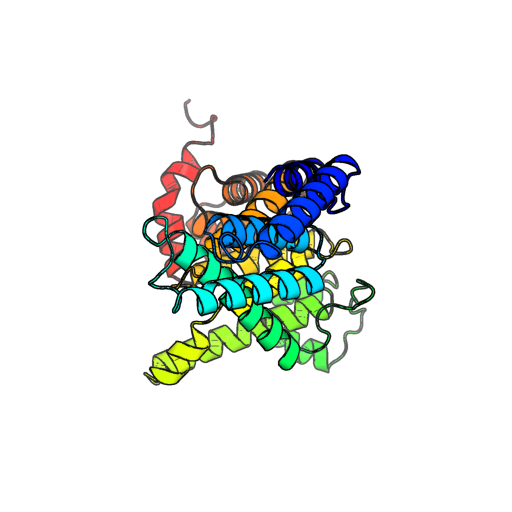81.19 179 LEU A CA 1
ATOM 1385 C C . LEU A 1 179 ? 18.306 -4.768 20.236 1.00 81.19 179 LEU A C 1
ATOM 1387 O O . LEU A 1 179 ? 19.419 -4.326 20.510 1.00 81.19 179 LEU A O 1
ATOM 1391 N N . GLN A 1 180 ? 17.560 -5.422 21.130 1.00 84.38 180 GLN A N 1
ATOM 1392 C CA . GLN A 1 180 ? 18.018 -5.690 22.498 1.00 84.38 180 GLN A CA 1
ATOM 1393 C C . GLN A 1 180 ? 19.240 -6.613 22.526 1.00 84.38 180 GLN A C 1
ATOM 1395 O O . GLN A 1 180 ? 20.137 -6.427 23.345 1.00 84.38 180 GLN A O 1
ATOM 1400 N N . GLN A 1 181 ? 19.294 -7.583 21.614 1.00 85.31 181 GLN A N 1
ATOM 1401 C CA . GLN A 1 181 ? 20.401 -8.532 21.492 1.00 85.31 181 GLN A CA 1
ATOM 1402 C C . GLN A 1 181 ? 21.600 -7.975 20.707 1.00 85.31 181 GLN A C 1
ATOM 1404 O O . GLN A 1 181 ? 22.638 -8.627 20.648 1.00 85.31 181 GLN A O 1
ATOM 1409 N N . SER A 1 182 ? 21.492 -6.763 20.144 1.00 82.12 182 SER A N 1
ATOM 1410 C CA . SER A 1 182 ? 22.509 -6.151 19.273 1.00 82.12 182 SER A CA 1
ATOM 1411 C C . SER A 1 182 ? 22.904 -7.031 18.074 1.00 82.12 182 SER A C 1
ATOM 1413 O O . SER A 1 182 ? 24.044 -6.974 17.606 1.00 82.12 182 SER A O 1
ATOM 1415 N N . ASP A 1 183 ? 21.969 -7.834 17.555 1.00 76.19 183 ASP A N 1
ATOM 1416 C CA . ASP A 1 183 ? 22.219 -8.714 16.410 1.00 76.19 183 ASP A CA 1
ATOM 1417 C C . ASP A 1 183 ? 22.105 -7.941 15.088 1.00 76.19 183 ASP A C 1
ATOM 1419 O O . ASP A 1 183 ? 21.030 -7.777 14.508 1.00 76.19 183 ASP A O 1
ATOM 1423 N N . ALA A 1 184 ? 23.241 -7.443 14.602 1.00 67.19 184 ALA A N 1
ATOM 1424 C CA . ALA A 1 184 ? 23.304 -6.655 13.374 1.00 67.19 184 ALA A CA 1
ATOM 1425 C C . ALA A 1 184 ? 22.908 -7.440 12.105 1.00 67.19 184 ALA A C 1
ATOM 1427 O O . ALA A 1 184 ? 22.436 -6.829 11.141 1.00 67.19 184 ALA A O 1
ATOM 1428 N N . TYR A 1 185 ? 23.089 -8.766 12.080 1.00 66.25 185 TYR A N 1
ATOM 1429 C CA . TYR A 1 185 ? 22.773 -9.589 10.909 1.00 66.25 185 TYR A CA 1
ATOM 1430 C C . TYR A 1 185 ? 21.267 -9.812 10.791 1.00 66.25 185 TYR A C 1
ATOM 1432 O O . TYR A 1 185 ? 20.693 -9.580 9.720 1.00 66.25 185 TYR A O 1
ATOM 1440 N N . ASP A 1 186 ? 20.618 -10.166 11.900 1.00 65.19 186 ASP A N 1
ATOM 1441 C CA . ASP A 1 186 ? 19.165 -10.324 11.945 1.00 65.19 186 ASP A CA 1
ATOM 1442 C C . ASP A 1 186 ? 18.454 -8.993 11.703 1.00 65.19 186 ASP A C 1
ATOM 1444 O O . ASP A 1 186 ? 17.497 -8.934 10.928 1.00 65.19 186 ASP A O 1
ATOM 1448 N N . LEU A 1 187 ? 18.973 -7.888 12.248 1.00 61.94 187 LEU A N 1
ATOM 1449 C CA . LEU A 1 187 ? 18.439 -6.551 11.980 1.00 61.94 187 LEU A CA 1
ATOM 1450 C C . LEU A 1 187 ? 18.480 -6.195 10.492 1.00 61.94 187 LEU A C 1
ATOM 1452 O O . LEU A 1 187 ? 17.521 -5.614 9.985 1.00 61.94 187 LEU A O 1
ATOM 1456 N N . HIS A 1 188 ? 19.535 -6.565 9.760 1.00 64.38 188 HIS A N 1
ATOM 1457 C CA . HIS A 1 188 ? 19.590 -6.312 8.320 1.00 64.38 188 HIS A CA 1
ATOM 1458 C C . HIS A 1 188 ? 18.503 -7.089 7.559 1.00 64.38 188 HIS A C 1
ATOM 1460 O O . HIS A 1 188 ? 17.822 -6.514 6.705 1.00 64.38 188 HIS A O 1
ATOM 1466 N N . GLY A 1 189 ? 18.273 -8.358 7.903 1.00 62.22 189 GLY A N 1
ATOM 1467 C CA . GLY A 1 189 ? 17.206 -9.169 7.308 1.00 62.22 189 GLY A CA 1
ATOM 1468 C C . GLY A 1 189 ? 15.796 -8.696 7.682 1.00 62.22 189 GLY A C 1
ATOM 1469 O O . GLY A 1 189 ? 14.917 -8.632 6.820 1.00 62.22 189 GLY A O 1
ATOM 1470 N N . LEU A 1 190 ? 15.585 -8.325 8.947 1.00 62.12 190 LEU A N 1
ATOM 1471 C CA . LEU A 1 190 ? 14.305 -7.857 9.493 1.00 62.12 190 LEU A CA 1
ATOM 1472 C C . LEU A 1 190 ? 13.964 -6.423 9.071 1.00 62.12 190 LEU A C 1
ATOM 1474 O O . LEU A 1 190 ? 12.785 -6.083 8.971 1.00 62.12 190 LEU A O 1
ATOM 1478 N N . SER A 1 191 ? 14.971 -5.598 8.760 1.00 55.72 191 SER A N 1
ATOM 1479 C CA . SER A 1 191 ? 14.787 -4.228 8.255 1.00 55.72 191 SER A CA 1
ATOM 1480 C C . SER A 1 191 ? 14.089 -4.169 6.892 1.00 55.72 191 SER A C 1
ATOM 1482 O O . SER A 1 191 ? 13.599 -3.113 6.489 1.00 55.72 191 SER A O 1
ATOM 1484 N N . GLN A 1 192 ? 13.990 -5.302 6.186 1.00 63.88 192 GLN A N 1
ATOM 1485 C CA . GLN A 1 192 ? 13.269 -5.418 4.921 1.00 63.88 192 GLN A CA 1
ATOM 1486 C C . GLN A 1 192 ? 11.751 -5.491 5.147 1.00 63.88 192 GLN A C 1
ATOM 1488 O O . GLN A 1 192 ? 11.099 -6.511 4.915 1.00 63.88 192 GLN A O 1
ATOM 1493 N N . ASN A 1 193 ? 11.161 -4.361 5.539 1.00 72.94 193 ASN A N 1
ATOM 1494 C CA . ASN A 1 193 ? 9.709 -4.197 5.647 1.00 72.94 193 ASN A CA 1
ATOM 1495 C C . ASN A 1 193 ? 8.988 -4.157 4.284 1.00 72.94 193 ASN A C 1
ATOM 1497 O O . ASN A 1 193 ? 7.760 -4.122 4.188 1.00 72.94 193 ASN A O 1
ATOM 1501 N N . SER A 1 194 ? 9.747 -4.191 3.190 1.00 79.00 194 SER A N 1
ATOM 1502 C CA . SER A 1 194 ? 9.207 -4.243 1.834 1.00 79.00 194 SER A CA 1
ATOM 1503 C C . SER A 1 194 ? 8.223 -5.403 1.641 1.00 79.00 194 SER A C 1
ATOM 1505 O O . SER A 1 194 ? 7.322 -5.292 0.815 1.00 79.00 194 SER A O 1
ATOM 1507 N N . ARG A 1 195 ? 8.325 -6.477 2.439 1.00 83.62 195 ARG A N 1
ATOM 1508 C CA . ARG A 1 195 ? 7.360 -7.589 2.481 1.00 83.62 195 ARG A CA 1
ATOM 1509 C C . ARG A 1 195 ? 5.962 -7.144 2.907 1.00 83.62 195 ARG A C 1
ATOM 1511 O O . ARG A 1 195 ? 5.023 -7.338 2.140 1.00 83.62 195 ARG A O 1
ATOM 1518 N N . TYR A 1 196 ? 5.814 -6.525 4.079 1.00 87.56 196 TYR A N 1
ATOM 1519 C CA . TYR A 1 196 ? 4.499 -6.099 4.572 1.00 87.56 196 TYR A CA 1
ATOM 1520 C C . TYR A 1 196 ? 3.970 -4.883 3.817 1.00 87.56 196 TYR A C 1
ATOM 1522 O O . TYR A 1 196 ? 2.769 -4.796 3.582 1.00 87.56 196 TYR A O 1
ATOM 1530 N N . VAL A 1 197 ? 4.852 -4.000 3.337 1.00 88.31 197 VAL A N 1
ATOM 1531 C CA . VAL A 1 197 ? 4.478 -2.933 2.393 1.00 88.31 197 VAL A CA 1
ATOM 1532 C C . VAL A 1 197 ? 3.882 -3.526 1.111 1.00 88.31 197 VAL A C 1
ATOM 1534 O O . VAL A 1 197 ? 2.821 -3.090 0.666 1.00 88.31 197 VAL A O 1
ATOM 1537 N N . THR A 1 198 ? 4.531 -4.544 0.537 1.00 85.69 198 THR A N 1
ATOM 1538 C CA . THR A 1 198 ? 4.053 -5.235 -0.672 1.00 85.69 198 THR A CA 1
ATOM 1539 C C . THR A 1 198 ? 2.725 -5.936 -0.412 1.00 85.69 198 THR A C 1
ATOM 1541 O O . THR A 1 198 ? 1.775 -5.728 -1.162 1.00 85.69 198 THR A O 1
ATOM 1544 N N . LEU A 1 199 ? 2.628 -6.701 0.677 1.00 87.31 199 LEU A N 1
ATOM 1545 C CA . LEU A 1 199 ? 1.427 -7.452 1.031 1.00 87.31 199 LEU A CA 1
ATOM 1546 C C . LEU A 1 199 ? 0.230 -6.528 1.300 1.00 87.31 199 LEU A C 1
ATOM 1548 O O . LEU A 1 199 ? -0.836 -6.745 0.732 1.00 87.31 199 LEU A O 1
ATOM 1552 N N . CYS A 1 200 ? 0.409 -5.454 2.078 1.00 90.75 200 CYS A N 1
ATOM 1553 C CA . CYS A 1 200 ? -0.618 -4.425 2.264 1.00 90.75 200 CYS A CA 1
ATOM 1554 C C . CYS A 1 200 ? -1.050 -3.811 0.923 1.00 90.75 200 CYS A C 1
ATOM 1556 O O . CYS A 1 200 ? -2.241 -3.632 0.673 1.00 90.75 200 CYS A O 1
ATOM 1558 N N . GLY A 1 201 ? -0.095 -3.529 0.031 1.00 87.56 201 GLY A N 1
ATOM 1559 C CA . GLY A 1 201 ? -0.389 -3.073 -1.326 1.00 87.56 201 GLY A CA 1
ATOM 1560 C C . GLY A 1 201 ? -1.276 -4.055 -2.097 1.00 87.56 201 GLY A C 1
ATOM 1561 O O . GLY A 1 201 ? -2.278 -3.643 -2.672 1.00 87.56 201 GLY A O 1
ATOM 1562 N N . GLU A 1 202 ? -0.962 -5.351 -2.068 1.00 87.25 202 GLU A N 1
ATOM 1563 C CA . GLU A 1 202 ? -1.764 -6.394 -2.725 1.00 87.25 202 GLU A CA 1
ATOM 1564 C C . GLU A 1 202 ? -3.169 -6.532 -2.140 1.00 87.25 202 GLU A C 1
ATOM 1566 O O . GLU A 1 202 ? -4.126 -6.727 -2.894 1.00 87.25 202 GLU A O 1
ATOM 1571 N N . PHE A 1 203 ? -3.318 -6.390 -0.822 1.00 89.69 203 PHE A N 1
ATOM 1572 C CA . PHE A 1 203 ? -4.632 -6.374 -0.189 1.00 89.69 203 PHE A CA 1
ATOM 1573 C C . PHE A 1 203 ? -5.465 -5.179 -0.648 1.00 89.69 203 PHE A C 1
ATOM 1575 O O . PHE A 1 203 ? -6.595 -5.380 -1.074 1.00 89.69 203 PHE A O 1
ATOM 1582 N N . LEU A 1 204 ? -4.912 -3.959 -0.687 1.00 88.69 204 LEU A N 1
ATOM 1583 C CA . LEU A 1 204 ? -5.631 -2.776 -1.199 1.00 88.69 204 LEU A CA 1
ATOM 1584 C C . LEU A 1 204 ? -6.098 -2.925 -2.654 1.00 88.69 204 LEU A C 1
ATOM 1586 O O . LEU A 1 204 ? -6.870 -2.099 -3.154 1.00 88.69 204 LEU A O 1
ATOM 1590 N N . HIS A 1 205 ? -5.590 -3.924 -3.375 1.00 85.88 205 HIS A N 1
ATOM 1591 C CA . HIS A 1 205 ? -5.982 -4.217 -4.746 1.00 85.88 205 HIS A CA 1
ATOM 1592 C C . HIS A 1 205 ? -7.195 -5.149 -4.837 1.00 85.88 205 HIS A C 1
ATOM 1594 O O . HIS A 1 205 ? -7.756 -5.290 -5.923 1.00 85.88 205 HIS A O 1
ATOM 1600 N N . GLN A 1 206 ? -7.637 -5.727 -3.719 1.00 87.50 206 GLN A N 1
ATOM 1601 C CA . GLN A 1 206 ? -8.758 -6.653 -3.677 1.00 87.50 206 GLN A CA 1
ATOM 1602 C C . GLN A 1 206 ? -10.097 -5.893 -3.652 1.00 87.50 206 GLN A C 1
ATOM 1604 O O . GLN A 1 206 ? -10.326 -5.079 -2.756 1.00 87.50 206 GLN A O 1
ATOM 1609 N N . PRO A 1 207 ? -10.992 -6.132 -4.631 1.00 81.88 207 PRO A N 1
ATOM 1610 C CA . PRO A 1 207 ? -12.205 -5.332 -4.819 1.00 81.88 207 PRO A CA 1
ATOM 1611 C C . PRO A 1 207 ? -13.289 -5.590 -3.765 1.00 81.88 207 PRO A C 1
ATOM 1613 O O . PRO A 1 207 ? -14.212 -4.793 -3.627 1.00 81.88 207 PRO A O 1
ATOM 1616 N N . THR A 1 208 ? -13.196 -6.706 -3.050 1.00 88.56 208 THR A N 1
ATOM 1617 C CA . THR A 1 208 ? -14.180 -7.198 -2.077 1.00 88.56 208 THR A CA 1
ATOM 1618 C C . THR A 1 208 ? -13.917 -6.721 -0.653 1.00 88.56 208 THR A C 1
ATOM 1620 O O . THR A 1 208 ? -14.718 -7.009 0.232 1.00 88.56 208 THR A O 1
ATOM 1623 N N . LEU A 1 209 ? -12.821 -5.993 -0.414 1.00 91.62 209 LEU A N 1
ATOM 1624 C CA . LEU A 1 209 ? -12.506 -5.504 0.923 1.00 91.62 209 LEU A CA 1
ATOM 1625 C C . LEU A 1 209 ? -13.540 -4.509 1.422 1.00 91.62 209 LEU A C 1
ATOM 1627 O O . LEU A 1 209 ? -13.890 -3.540 0.739 1.00 91.62 209 LEU A O 1
ATOM 1631 N N . THR A 1 210 ? -13.936 -4.688 2.676 1.00 94.44 210 THR A N 1
ATOM 1632 C CA . THR A 1 210 ? -14.772 -3.712 3.369 1.00 94.44 210 THR A CA 1
ATOM 1633 C C . THR A 1 210 ? -14.017 -2.396 3.570 1.00 94.44 210 THR A C 1
ATOM 1635 O O . THR A 1 210 ? -12.786 -2.354 3.597 1.00 94.44 210 THR A O 1
ATOM 1638 N N . LEU A 1 211 ? -14.750 -1.296 3.759 1.00 95.19 211 LEU A N 1
ATOM 1639 C CA . LEU A 1 211 ? -14.142 0.006 4.054 1.00 95.19 211 LEU A CA 1
ATOM 1640 C C . LEU A 1 211 ? -13.269 -0.035 5.322 1.00 95.19 211 LEU A C 1
ATOM 1642 O O . LEU A 1 211 ? -12.220 0.605 5.367 1.00 95.19 211 LEU A O 1
ATOM 1646 N N . VAL A 1 212 ? -13.682 -0.803 6.335 1.00 96.06 212 VAL A N 1
ATOM 1647 C CA . VAL A 1 212 ? -12.917 -0.989 7.578 1.00 96.06 212 VAL A CA 1
ATOM 1648 C C . VAL A 1 212 ? -11.567 -1.633 7.283 1.00 96.06 212 VAL A C 1
ATOM 1650 O O . VAL A 1 212 ? -10.540 -1.123 7.722 1.00 96.06 212 VAL A O 1
ATOM 1653 N N . GLU A 1 213 ? -11.543 -2.705 6.492 1.00 96.75 213 GLU A N 1
ATOM 1654 C CA . GLU A 1 213 ? -10.298 -3.386 6.136 1.00 96.75 213 GLU A CA 1
ATOM 1655 C C . GLU A 1 213 ? -9.414 -2.522 5.234 1.00 96.75 213 GLU A C 1
ATOM 1657 O O . GLU A 1 213 ? -8.208 -2.465 5.452 1.00 96.75 213 GLU A O 1
ATOM 1662 N N . GLN A 1 214 ? -9.993 -1.775 4.287 1.00 96.25 214 GLN A N 1
ATOM 1663 C CA . GLN A 1 214 ? -9.244 -0.801 3.483 1.00 96.25 214 GLN A CA 1
ATOM 1664 C C . GLN A 1 214 ? -8.522 0.217 4.379 1.00 96.25 214 GLN A C 1
ATOM 1666 O O . GLN A 1 214 ? -7.316 0.419 4.240 1.00 96.25 214 GLN A O 1
ATOM 1671 N N . LEU A 1 215 ? -9.223 0.814 5.348 1.00 97.50 215 LEU A N 1
ATOM 1672 C CA . LEU A 1 215 ? -8.642 1.771 6.297 1.00 97.50 215 LEU A CA 1
ATOM 1673 C C . LEU A 1 215 ? -7.611 1.123 7.232 1.00 97.50 215 LEU A C 1
ATOM 1675 O O . LEU A 1 215 ? -6.567 1.722 7.493 1.00 97.50 215 LEU A O 1
ATOM 1679 N N . LEU A 1 216 ? -7.859 -0.109 7.685 1.00 97.69 216 LEU A N 1
ATOM 1680 C CA . LEU A 1 216 ? -6.919 -0.889 8.492 1.00 97.69 216 LEU A CA 1
ATOM 1681 C C . LEU A 1 216 ? -5.607 -1.101 7.727 1.00 97.69 216 LEU A C 1
ATOM 1683 O O . LEU A 1 216 ? -4.532 -0.842 8.266 1.00 97.69 216 LEU A O 1
ATOM 1687 N N . ILE A 1 217 ? -5.683 -1.515 6.459 1.00 96.38 217 ILE A N 1
ATOM 1688 C CA . ILE A 1 217 ? -4.504 -1.718 5.612 1.00 96.38 217 ILE A CA 1
ATOM 1689 C C . ILE A 1 217 ? -3.777 -0.401 5.356 1.00 96.38 217 ILE A C 1
ATOM 1691 O O . ILE A 1 217 ? -2.551 -0.391 5.358 1.00 96.38 217 ILE A O 1
ATOM 1695 N N . LEU A 1 218 ? -4.483 0.719 5.179 1.00 96.75 218 LEU A N 1
ATOM 1696 C CA . LEU A 1 218 ? -3.843 2.034 5.059 1.00 96.75 218 LEU A CA 1
ATOM 1697 C C . LEU A 1 218 ? -3.073 2.418 6.327 1.00 96.75 218 LEU A C 1
ATOM 1699 O O . LEU A 1 218 ? -1.942 2.899 6.226 1.00 96.75 218 LEU A O 1
ATOM 1703 N N . GLY A 1 219 ? -3.652 2.167 7.504 1.00 96.75 219 GLY A N 1
ATOM 1704 C CA . GLY A 1 219 ? -2.977 2.338 8.790 1.00 96.75 219 GLY A CA 1
ATOM 1705 C C . GLY A 1 219 ? -1.736 1.449 8.904 1.00 96.75 219 GLY A C 1
ATOM 1706 O O . GLY A 1 219 ? -0.644 1.944 9.173 1.00 96.75 219 GLY A O 1
ATOM 1707 N N . MET A 1 220 ? -1.857 0.152 8.609 1.00 95.31 220 MET A N 1
ATOM 1708 C CA . MET A 1 220 ? -0.724 -0.784 8.647 1.00 95.31 220 MET A CA 1
ATOM 1709 C C . MET A 1 220 ? 0.367 -0.422 7.635 1.00 95.31 220 MET A C 1
ATOM 1711 O O . MET A 1 220 ? 1.544 -0.404 7.979 1.00 95.31 220 MET A O 1
ATOM 1715 N N . LEU A 1 221 ? -0.004 -0.058 6.408 1.00 93.00 221 LEU A N 1
ATOM 1716 C CA . LEU A 1 221 ? 0.927 0.371 5.369 1.00 93.00 221 LEU A CA 1
ATOM 1717 C C . LEU A 1 221 ? 1.678 1.642 5.785 1.00 93.00 221 LEU A C 1
ATOM 1719 O O . LEU A 1 221 ? 2.895 1.718 5.618 1.00 93.00 221 LEU A O 1
ATOM 1723 N N . GLY A 1 222 ? 0.978 2.624 6.363 1.00 93.44 222 GLY A N 1
ATOM 1724 C CA . GLY A 1 222 ? 1.595 3.823 6.929 1.00 93.44 222 GLY A CA 1
ATOM 1725 C C . GLY A 1 222 ? 2.572 3.492 8.059 1.00 93.44 222 GLY A C 1
ATOM 1726 O O . GLY A 1 222 ? 3.716 3.944 8.029 1.00 93.44 222 GLY A O 1
ATOM 1727 N N . PHE A 1 223 ? 2.172 2.637 9.002 1.00 93.94 223 PHE A N 1
ATOM 1728 C CA . PHE A 1 223 ? 3.049 2.162 10.073 1.00 93.94 223 PHE A CA 1
ATOM 1729 C C . PHE A 1 223 ? 4.295 1.466 9.513 1.00 93.94 223 PHE A C 1
ATOM 1731 O O . PHE A 1 223 ? 5.411 1.805 9.905 1.00 93.94 223 PHE A O 1
ATOM 1738 N N . CYS A 1 224 ? 4.130 0.581 8.530 1.00 90.88 224 CYS A N 1
ATOM 1739 C CA . CYS A 1 224 ? 5.239 -0.102 7.884 1.00 90.88 224 CYS A CA 1
ATOM 1740 C C . CYS A 1 224 ? 6.211 0.880 7.198 1.00 90.88 224 CYS A C 1
ATOM 1742 O O . CYS A 1 224 ? 7.430 0.786 7.347 1.00 90.88 224 CYS A O 1
ATOM 1744 N N . TYR A 1 225 ? 5.716 1.890 6.489 1.00 88.19 225 TYR A N 1
ATOM 1745 C CA . TYR A 1 225 ? 6.612 2.917 5.948 1.00 88.19 225 TYR A CA 1
ATOM 1746 C C . TYR A 1 225 ? 7.296 3.755 7.011 1.00 88.19 225 TYR A C 1
ATOM 1748 O O . TYR A 1 225 ? 8.402 4.250 6.793 1.00 88.19 225 TYR A O 1
ATOM 1756 N N . SER A 1 226 ? 6.638 3.952 8.150 1.00 87.25 226 SER A N 1
ATOM 1757 C CA . SER A 1 226 ? 7.202 4.715 9.250 1.00 87.25 226 SER A CA 1
ATOM 1758 C C . SER A 1 226 ? 8.507 4.082 9.758 1.00 87.25 226 SER A C 1
ATOM 1760 O O . SER A 1 226 ? 9.389 4.822 10.194 1.00 87.25 226 SER A O 1
ATOM 1762 N N . THR A 1 227 ? 8.643 2.760 9.631 1.00 81.75 227 THR A N 1
ATOM 1763 C CA . THR A 1 227 ? 9.786 1.950 10.073 1.00 81.75 227 THR A CA 1
ATOM 1764 C C . THR A 1 227 ? 10.698 1.488 8.925 1.00 81.75 227 THR A C 1
ATOM 1766 O O . THR A 1 227 ? 11.705 0.833 9.180 1.00 81.75 227 THR A O 1
ATOM 1769 N N . ASP A 1 228 ? 10.379 1.795 7.661 1.00 77.62 228 ASP A N 1
ATOM 1770 C CA . ASP A 1 228 ? 11.233 1.473 6.508 1.00 77.62 228 ASP A CA 1
ATOM 1771 C C . ASP A 1 228 ? 12.289 2.567 6.281 1.00 77.62 228 ASP A C 1
ATOM 1773 O O . ASP A 1 228 ? 12.021 3.625 5.703 1.00 77.62 228 ASP A O 1
ATOM 1777 N N . HIS A 1 229 ? 13.518 2.289 6.713 1.00 68.81 229 HIS A N 1
ATOM 1778 C CA . HIS A 1 229 ? 14.660 3.188 6.538 1.00 68.81 229 HIS A CA 1
ATOM 1779 C C . HIS A 1 229 ? 15.233 3.188 5.116 1.00 68.81 229 HIS A C 1
ATOM 1781 O O . HIS A 1 229 ? 15.867 4.163 4.715 1.00 68.81 229 HIS A O 1
ATOM 1787 N N . THR A 1 230 ? 15.019 2.120 4.343 1.00 71.06 230 THR A N 1
ATOM 1788 C CA . THR A 1 230 ? 15.562 2.011 2.981 1.00 71.06 230 THR A CA 1
ATOM 1789 C C . THR A 1 230 ? 14.751 2.834 1.995 1.00 71.06 230 THR A C 1
ATOM 1791 O O . THR A 1 230 ? 15.293 3.325 1.004 1.00 71.06 230 THR A O 1
ATOM 1794 N N . ARG A 1 231 ? 13.438 2.953 2.251 1.00 74.25 231 ARG A N 1
ATOM 1795 C CA . ARG A 1 231 ? 12.448 3.540 1.340 1.00 74.25 231 ARG A CA 1
ATOM 1796 C C . ARG A 1 231 ? 12.562 2.986 -0.082 1.00 74.25 231 ARG A C 1
ATOM 1798 O O . ARG A 1 231 ? 12.148 3.643 -1.038 1.00 74.25 231 ARG A O 1
ATOM 1805 N N . ALA A 1 232 ? 13.096 1.772 -0.231 1.00 71.19 232 ALA A N 1
ATOM 1806 C CA . ALA A 1 232 ? 13.493 1.226 -1.522 1.00 71.19 232 ALA A CA 1
ATOM 1807 C C . ALA A 1 232 ? 12.292 1.065 -2.458 1.00 71.19 232 ALA A C 1
ATOM 1809 O O . ALA A 1 232 ? 12.418 1.289 -3.655 1.00 71.19 232 ALA A O 1
ATOM 1810 N N . THR A 1 233 ? 11.114 0.740 -1.918 1.00 79.81 233 THR A N 1
ATOM 1811 C CA . THR A 1 233 ? 9.863 0.642 -2.683 1.00 79.81 233 THR A CA 1
ATOM 1812 C C . THR A 1 233 ? 8.955 1.855 -2.504 1.00 79.81 233 THR A C 1
ATOM 1814 O O . THR A 1 233 ? 7.886 1.895 -3.109 1.00 79.81 233 THR A O 1
ATOM 1817 N N . PHE A 1 234 ? 9.361 2.860 -1.716 1.00 82.25 234 PHE A N 1
ATOM 1818 C CA . PHE A 1 234 ? 8.479 3.943 -1.281 1.00 82.25 234 PHE A CA 1
ATOM 1819 C C . PHE A 1 234 ? 7.826 4.666 -2.452 1.00 82.25 234 PHE A C 1
ATOM 1821 O O . PHE A 1 234 ? 6.614 4.823 -2.438 1.00 82.25 234 PHE A O 1
ATOM 1828 N N . TRP A 1 235 ? 8.571 5.063 -3.492 1.00 82.06 235 TRP A N 1
ATOM 1829 C CA . TRP A 1 235 ? 7.960 5.779 -4.621 1.00 82.06 235 TRP A CA 1
ATOM 1830 C C . TRP A 1 235 ? 6.862 4.935 -5.293 1.00 82.06 235 TRP A C 1
ATOM 1832 O O . TRP A 1 235 ? 5.801 5.467 -5.627 1.00 82.06 235 TRP A O 1
ATOM 1842 N N . LEU A 1 236 ? 7.117 3.636 -5.482 1.00 83.25 236 LEU A N 1
ATOM 1843 C CA . LEU A 1 236 ? 6.221 2.725 -6.183 1.00 83.25 236 LEU A CA 1
ATOM 1844 C C . LEU A 1 236 ? 4.919 2.566 -5.403 1.00 83.25 236 LEU A C 1
ATOM 1846 O O . LEU A 1 236 ? 3.833 2.839 -5.911 1.00 83.25 236 LEU A O 1
ATOM 1850 N N . SER A 1 237 ? 5.032 2.154 -4.147 1.00 83.06 237 SER A N 1
ATOM 1851 C CA . SER A 1 237 ? 3.867 1.852 -3.332 1.00 83.06 237 SER A CA 1
ATOM 1852 C C . SER A 1 237 ? 3.187 3.119 -2.785 1.00 83.06 237 SER A C 1
ATOM 1854 O O . SER A 1 237 ? 1.981 3.099 -2.543 1.00 83.06 237 SER A O 1
ATOM 1856 N N . ASN A 1 238 ? 3.887 4.259 -2.687 1.00 86.62 238 ASN A N 1
ATOM 1857 C CA . ASN A 1 238 ? 3.272 5.567 -2.424 1.00 86.62 238 ASN A CA 1
ATOM 1858 C C . ASN A 1 238 ? 2.388 6.006 -3.598 1.00 86.62 238 ASN A C 1
ATOM 1860 O O . ASN A 1 238 ? 1.318 6.550 -3.361 1.00 86.62 238 ASN A O 1
ATOM 1864 N N . ALA A 1 239 ? 2.759 5.737 -4.855 1.00 86.31 239 ALA A N 1
ATOM 1865 C CA . ALA A 1 239 ? 1.888 6.063 -5.988 1.00 86.31 239 ALA A CA 1
ATOM 1866 C C . ALA A 1 239 ? 0.524 5.352 -5.884 1.00 86.31 239 ALA A C 1
ATOM 1868 O O . ALA A 1 239 ? -0.515 5.990 -6.056 1.00 86.31 239 ALA A O 1
ATOM 1869 N N . PHE A 1 240 ? 0.511 4.062 -5.527 1.00 85.56 240 PHE A N 1
ATOM 1870 C CA . PHE A 1 240 ? -0.734 3.311 -5.318 1.00 85.56 240 PHE A CA 1
ATOM 1871 C C . PHE A 1 240 ? -1.543 3.848 -4.139 1.00 85.56 240 PHE A C 1
ATOM 1873 O O . PHE A 1 240 ? -2.754 4.043 -4.253 1.00 85.56 240 PHE A O 1
ATOM 1880 N N . LEU A 1 241 ? -0.863 4.145 -3.033 1.00 90.81 241 LEU A N 1
ATOM 1881 C CA . LEU A 1 241 ? -1.473 4.733 -1.851 1.00 90.81 241 LEU A CA 1
ATOM 1882 C C . LEU A 1 241 ? -2.158 6.072 -2.167 1.00 90.81 241 LEU A C 1
ATOM 1884 O O . LEU A 1 241 ? -3.304 6.279 -1.784 1.00 90.81 241 LEU A O 1
ATOM 1888 N N . GLN A 1 242 ? -1.487 6.967 -2.897 1.00 93.06 242 GLN A N 1
ATOM 1889 C CA . GLN A 1 242 ? -2.030 8.282 -3.257 1.00 93.06 242 GLN A CA 1
ATOM 1890 C C . GLN A 1 242 ? -3.324 8.157 -4.060 1.00 93.06 242 GLN A C 1
ATOM 1892 O O . GLN A 1 242 ? -4.283 8.879 -3.798 1.00 93.06 242 GLN A O 1
ATOM 1897 N N . LEU A 1 243 ? -3.364 7.233 -5.024 1.00 91.56 243 LEU A N 1
ATOM 1898 C CA . LEU A 1 243 ? -4.550 6.986 -5.844 1.00 91.56 243 LEU A CA 1
ATOM 1899 C C . LEU A 1 243 ? -5.711 6.444 -5.012 1.00 91.56 243 LEU A C 1
ATOM 1901 O O . LEU A 1 243 ? -6.838 6.911 -5.162 1.00 91.56 243 LEU A O 1
ATOM 1905 N N . HIS A 1 244 ? -5.433 5.499 -4.115 1.00 92.62 244 HIS A N 1
ATOM 1906 C CA . HIS A 1 244 ? -6.464 4.912 -3.270 1.00 92.62 244 HIS A CA 1
ATOM 1907 C C . HIS A 1 244 ? -6.999 5.913 -2.235 1.00 92.62 244 HIS A C 1
ATOM 1909 O O . HIS A 1 244 ? -8.210 6.070 -2.108 1.00 92.62 244 HIS A O 1
ATOM 1915 N N . CYS A 1 245 ? -6.127 6.676 -1.567 1.00 96.06 245 CYS A N 1
ATOM 1916 C CA . CYS A 1 245 ? -6.557 7.747 -0.666 1.00 96.06 245 CYS A CA 1
ATOM 1917 C C . CYS A 1 245 ? -7.337 8.837 -1.407 1.00 96.06 245 CYS A C 1
ATOM 1919 O O . CYS A 1 245 ? -8.308 9.351 -0.865 1.00 96.06 245 CYS A O 1
ATOM 1921 N N . ARG A 1 246 ? -6.968 9.165 -2.654 1.00 95.81 246 ARG A N 1
ATOM 1922 C CA . ARG A 1 246 ? -7.733 10.110 -3.479 1.00 95.81 246 ARG A CA 1
ATOM 1923 C C . ARG A 1 246 ? -9.159 9.632 -3.731 1.00 95.81 246 ARG A C 1
ATOM 1925 O O . ARG A 1 246 ? -10.077 10.440 -3.638 1.00 95.81 246 ARG A O 1
ATOM 1932 N N . TYR A 1 247 ? -9.336 8.345 -4.019 1.00 94.31 247 TYR A N 1
ATOM 1933 C CA . TYR A 1 247 ? -10.665 7.754 -4.126 1.00 94.31 247 TYR A CA 1
ATOM 1934 C C . TYR A 1 247 ? -11.416 7.835 -2.790 1.00 94.31 247 TYR A C 1
ATOM 1936 O O . TYR A 1 247 ? -12.528 8.352 -2.756 1.00 94.31 247 TYR A O 1
ATOM 1944 N N . LEU A 1 248 ? -10.806 7.423 -1.676 1.00 95.81 248 LEU A N 1
ATOM 1945 C CA . LEU A 1 248 ? -11.464 7.471 -0.364 1.00 95.81 248 LEU A CA 1
ATOM 1946 C C . LEU A 1 248 ? -11.822 8.894 0.087 1.00 95.81 248 LEU A C 1
ATOM 1948 O O . LEU A 1 248 ? -12.855 9.076 0.718 1.00 95.81 248 LEU A O 1
ATOM 1952 N N . ASN A 1 249 ? -11.046 9.907 -0.305 1.00 96.50 249 ASN A N 1
ATOM 1953 C CA . ASN A 1 249 ? -11.386 11.319 -0.090 1.00 96.50 249 ASN A CA 1
ATOM 1954 C C . ASN A 1 249 ? -12.677 11.752 -0.810 1.00 96.50 249 ASN A C 1
ATOM 1956 O O . ASN A 1 249 ? -13.256 12.775 -0.455 1.00 96.50 249 ASN A O 1
ATOM 1960 N N . SER A 1 250 ? -13.122 11.008 -1.828 1.00 94.50 250 SER A N 1
ATOM 1961 C CA . SER A 1 250 ? -14.391 11.247 -2.531 1.00 94.50 250 SER A CA 1
ATOM 1962 C C . SER A 1 250 ? -15.575 10.463 -1.953 1.00 94.50 250 SER A C 1
ATOM 1964 O O . SER A 1 250 ? -16.718 10.702 -2.342 1.00 94.50 250 SER A O 1
ATOM 1966 N N . VAL A 1 251 ? -15.319 9.540 -1.022 1.00 93.44 251 VAL A N 1
ATOM 1967 C CA . VAL A 1 251 ? -16.334 8.690 -0.396 1.00 93.44 251 VAL A CA 1
ATOM 1968 C C . VAL A 1 251 ? -16.696 9.249 0.978 1.00 93.44 251 VAL A C 1
ATOM 1970 O O . VAL A 1 251 ? -15.845 9.725 1.726 1.00 93.44 251 VAL A O 1
ATOM 1973 N N . VAL A 1 252 ? -17.975 9.169 1.344 1.00 93.81 252 VAL A N 1
ATOM 1974 C CA . VAL A 1 252 ? -18.422 9.534 2.692 1.00 93.81 252 VAL A CA 1
ATOM 1975 C C . VAL A 1 252 ? -18.029 8.428 3.670 1.00 93.81 252 VAL A C 1
ATOM 1977 O O . VAL A 1 252 ? -18.586 7.332 3.633 1.00 93.81 252 VAL A O 1
ATOM 1980 N N . ILE A 1 253 ? -17.091 8.727 4.568 1.00 96.25 253 ILE A N 1
ATOM 1981 C CA . ILE A 1 253 ? -16.675 7.826 5.647 1.00 96.25 253 ILE A CA 1
ATOM 1982 C C . ILE A 1 253 ? -17.336 8.284 6.946 1.00 96.25 253 ILE A C 1
ATOM 1984 O O . ILE A 1 253 ? -17.083 9.387 7.428 1.00 96.25 253 ILE A O 1
ATOM 1988 N N . GLN A 1 254 ? -18.190 7.435 7.518 1.00 94.56 254 GLN A N 1
ATOM 1989 C CA . GLN A 1 254 ? -18.858 7.735 8.781 1.00 94.56 254 GLN A CA 1
ATOM 1990 C C . GLN A 1 254 ? -17.926 7.485 9.968 1.00 94.56 254 GLN A C 1
ATOM 1992 O O . GLN A 1 254 ? -17.482 6.358 10.211 1.00 94.56 254 GLN A O 1
ATOM 1997 N N . VAL A 1 255 ? -17.684 8.544 10.739 1.00 95.50 255 VAL A N 1
ATOM 1998 C CA . VAL A 1 255 ? -16.981 8.473 12.019 1.00 95.50 255 VAL A CA 1
ATOM 1999 C C . VAL A 1 255 ? -18.012 8.620 13.135 1.00 95.50 255 VAL A C 1
ATOM 2001 O O . VAL A 1 255 ? -18.730 9.610 13.222 1.00 95.50 255 VAL A O 1
ATOM 2004 N N . THR A 1 256 ? -18.115 7.590 13.961 1.00 94.69 256 THR A N 1
ATOM 2005 C CA . THR A 1 256 ? -19.056 7.462 15.078 1.00 94.69 256 THR A CA 1
ATOM 2006 C C . THR A 1 256 ? -18.269 7.265 16.365 1.00 94.69 256 THR A C 1
ATOM 2008 O O . THR A 1 256 ? -17.084 6.948 16.326 1.00 94.69 256 THR A O 1
ATOM 2011 N N . GLU A 1 257 ? -18.920 7.369 17.520 1.00 92.81 257 GLU A N 1
ATOM 2012 C CA . GLU A 1 257 ? -18.262 7.085 18.802 1.00 92.81 257 GLU A CA 1
ATOM 2013 C C . GLU A 1 257 ? -17.673 5.665 18.858 1.00 92.81 257 GLU A C 1
ATOM 2015 O O . GLU A 1 257 ? -16.590 5.474 19.399 1.00 92.81 257 GLU A O 1
ATOM 2020 N N . ARG A 1 258 ? -18.322 4.684 18.211 1.00 91.75 258 ARG A N 1
ATOM 2021 C CA . ARG A 1 258 ? -17.881 3.278 18.209 1.00 91.75 258 ARG A CA 1
ATOM 2022 C C . ARG A 1 258 ? -16.596 3.023 17.423 1.00 91.75 258 ARG A C 1
ATOM 2024 O O . ARG A 1 258 ? -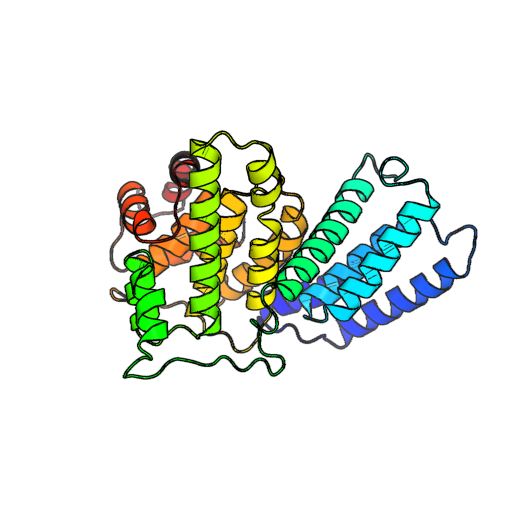15.922 2.040 17.692 1.00 91.75 258 ARG A O 1
ATOM 2031 N N . ASN A 1 259 ? -16.280 3.854 16.428 1.00 94.50 259 ASN A N 1
ATOM 2032 C CA . ASN A 1 259 ? -15.093 3.676 15.583 1.00 94.50 259 ASN A CA 1
ATOM 2033 C C . ASN A 1 259 ? -14.106 4.851 15.674 1.00 94.50 259 ASN A C 1
ATOM 2035 O O . ASN A 1 259 ? -13.097 4.850 14.971 1.00 94.50 259 ASN A O 1
ATOM 2039 N N . ALA A 1 260 ? -14.372 5.840 16.533 1.00 95.31 260 ALA A N 1
ATOM 2040 C CA . ALA A 1 260 ? -13.580 7.060 16.637 1.00 95.31 260 ALA A CA 1
ATOM 2041 C C . ALA A 1 260 ? -12.109 6.780 16.972 1.00 95.31 260 ALA A C 1
ATOM 2043 O O . ALA A 1 260 ? -11.228 7.445 16.427 1.00 95.31 260 ALA A O 1
ATOM 2044 N N . GLU A 1 261 ? -11.830 5.790 17.822 1.00 96.00 261 GLU A N 1
ATOM 2045 C CA . GLU A 1 261 ? -10.458 5.423 18.186 1.00 96.00 261 GLU A CA 1
ATOM 2046 C C . GLU A 1 261 ? -9.694 4.815 17.008 1.00 96.00 261 GLU A C 1
ATOM 2048 O O . GLU A 1 261 ? -8.610 5.284 16.665 1.00 96.00 261 GLU A O 1
ATOM 2053 N N . PHE A 1 262 ? -10.308 3.854 16.313 1.00 97.25 262 PHE A N 1
ATOM 2054 C CA . PHE A 1 262 ? -9.754 3.264 15.094 1.00 97.25 262 PHE A CA 1
ATOM 2055 C C . PHE A 1 262 ? -9.488 4.325 14.016 1.00 97.25 262 PHE A C 1
ATOM 2057 O O . PHE A 1 262 ? -8.398 4.379 13.446 1.00 97.25 262 PHE A O 1
ATOM 2064 N N . MET A 1 263 ? -10.449 5.223 13.776 1.00 97.44 263 MET A N 1
ATOM 2065 C CA . MET A 1 263 ? -10.297 6.313 12.805 1.00 97.44 263 MET A CA 1
ATOM 2066 C C . MET A 1 263 ? -9.206 7.303 13.224 1.00 97.44 263 MET A C 1
ATOM 2068 O O . MET A 1 263 ? -8.454 7.786 12.376 1.00 97.44 263 MET A O 1
ATOM 2072 N N . THR A 1 264 ? -9.081 7.576 14.526 1.00 97.31 264 THR A N 1
ATOM 2073 C CA . THR A 1 264 ? -8.009 8.413 15.082 1.00 97.31 264 THR A CA 1
ATOM 2074 C C . THR A 1 264 ? -6.649 7.777 14.841 1.00 97.31 264 THR A C 1
ATOM 2076 O O . THR A 1 264 ? -5.739 8.480 14.402 1.00 97.31 264 THR A O 1
ATOM 2079 N N . TRP A 1 265 ? -6.507 6.469 15.063 1.00 98.12 265 TRP A N 1
ATOM 2080 C CA . TRP A 1 265 ? -5.267 5.752 14.782 1.00 98.12 265 TRP A CA 1
ATOM 2081 C C . TRP A 1 265 ? -4.902 5.814 13.296 1.00 98.12 265 TRP A C 1
ATOM 2083 O O . TRP A 1 265 ? -3.822 6.303 12.962 1.00 98.12 265 TRP A O 1
ATOM 2093 N N . VAL A 1 266 ? -5.808 5.412 12.394 1.00 98.19 266 VAL A N 1
ATOM 2094 C CA . VAL A 1 266 ? -5.557 5.437 10.940 1.00 98.19 266 VAL A CA 1
ATOM 2095 C C . VAL A 1 266 ? -5.125 6.834 10.500 1.00 98.19 266 VAL A C 1
ATOM 2097 O O . VAL A 1 266 ? -4.090 7.000 9.853 1.00 98.19 266 VAL A O 1
ATOM 2100 N N . ALA A 1 267 ? -5.870 7.862 10.901 1.00 97.50 267 ALA A N 1
ATOM 2101 C CA . ALA A 1 267 ? -5.557 9.229 10.530 1.00 97.50 267 ALA A CA 1
ATOM 2102 C C . ALA A 1 267 ? -4.222 9.718 11.109 1.00 97.50 267 ALA A C 1
ATOM 2104 O O . ALA A 1 267 ? -3.428 10.331 10.397 1.00 97.50 267 ALA A O 1
ATOM 2105 N N . SER A 1 268 ? -3.937 9.422 12.376 1.00 97.31 268 SER A N 1
ATOM 2106 C CA . SER A 1 268 ? -2.686 9.827 13.027 1.00 97.31 268 SER A CA 1
ATOM 2107 C C . SER A 1 268 ? -1.481 9.163 12.375 1.00 97.31 268 SER A C 1
ATOM 2109 O O . SER A 1 268 ? -0.459 9.817 12.165 1.00 97.31 268 SER A O 1
ATOM 2111 N N . VAL A 1 269 ? -1.610 7.893 11.981 1.00 97.44 269 VAL A N 1
ATOM 2112 C CA . VAL A 1 269 ? -0.569 7.165 11.250 1.00 97.44 269 VAL A CA 1
ATOM 2113 C C . VAL A 1 269 ? -0.306 7.801 9.892 1.00 97.44 269 VAL A C 1
ATOM 2115 O O . VAL A 1 269 ? 0.853 8.069 9.553 1.00 97.44 269 VAL A O 1
ATOM 2118 N N . LEU A 1 270 ? -1.359 8.083 9.125 1.00 97.00 270 LEU A N 1
ATOM 2119 C CA . LEU A 1 270 ? -1.231 8.716 7.815 1.00 97.00 270 LEU A CA 1
ATOM 2120 C C . LEU A 1 270 ? -0.623 10.126 7.929 1.00 97.00 270 LEU A C 1
ATOM 2122 O O . LEU A 1 270 ? 0.308 10.451 7.191 1.00 97.00 270 LEU A O 1
ATOM 2126 N N . ALA A 1 271 ? -1.066 10.935 8.892 1.00 95.75 271 ALA A N 1
ATOM 2127 C CA . ALA A 1 271 ? -0.515 12.267 9.135 1.00 95.75 271 ALA A CA 1
ATOM 2128 C C . ALA A 1 271 ? 0.965 12.217 9.562 1.00 95.75 271 ALA A C 1
ATOM 2130 O O . ALA A 1 271 ? 1.810 12.942 9.030 1.00 95.75 271 ALA A O 1
ATOM 2131 N N . ALA A 1 272 ? 1.325 11.328 10.490 1.00 95.38 272 ALA A N 1
ATOM 2132 C CA . ALA A 1 272 ? 2.711 11.180 10.929 1.00 95.38 272 ALA A CA 1
ATOM 2133 C C . ALA A 1 272 ? 3.627 10.766 9.765 1.00 95.38 272 ALA A C 1
ATOM 2135 O O . ALA A 1 272 ? 4.713 11.326 9.587 1.00 95.38 272 ALA A O 1
ATOM 2136 N N . THR A 1 273 ? 3.167 9.829 8.937 1.00 93.50 273 THR A N 1
ATOM 2137 C CA . THR A 1 273 ? 3.991 9.171 7.915 1.00 93.50 273 THR A CA 1
ATOM 2138 C C . THR A 1 273 ? 4.147 9.998 6.641 1.00 93.50 273 THR A C 1
ATOM 2140 O O . THR A 1 273 ? 5.251 10.058 6.098 1.00 93.50 273 THR A O 1
ATOM 2143 N N . PHE A 1 274 ? 3.081 10.653 6.171 1.00 93.38 274 PHE A N 1
ATOM 2144 C CA . PHE A 1 274 ? 3.043 11.313 4.861 1.00 93.38 274 PHE A CA 1
ATOM 2145 C C . PHE A 1 274 ? 3.072 12.836 4.960 1.00 93.38 274 PHE A C 1
ATOM 2147 O O . PHE A 1 274 ? 2.729 13.424 5.986 1.00 93.38 274 PHE A O 1
ATOM 2154 N N . ASP A 1 275 ? 3.525 13.485 3.892 1.00 91.88 275 ASP A N 1
ATOM 2155 C CA . ASP A 1 275 ? 3.751 14.928 3.889 1.00 91.88 275 ASP A CA 1
ATOM 2156 C C . ASP A 1 275 ? 2.442 15.729 3.772 1.00 91.88 275 ASP A C 1
ATOM 2158 O O . ASP A 1 275 ? 1.502 15.279 3.096 1.00 91.88 275 ASP A O 1
ATOM 2162 N N . PRO A 1 276 ? 2.374 16.929 4.384 1.00 93.00 276 PRO A N 1
ATOM 2163 C CA . PRO A 1 276 ? 1.280 17.865 4.161 1.00 93.00 276 PRO A CA 1
ATOM 2164 C C . PRO A 1 276 ? 1.037 18.119 2.667 1.00 93.00 276 PRO A C 1
ATOM 2166 O O . PRO A 1 276 ? 1.973 18.300 1.892 1.00 93.00 276 PRO A O 1
ATOM 2169 N N . GLY A 1 277 ? -0.234 18.120 2.258 1.00 89.94 277 GLY A N 1
ATOM 2170 C CA . GLY A 1 277 ? -0.649 18.302 0.858 1.00 89.94 277 GLY A CA 1
ATOM 2171 C C . GLY A 1 277 ? -0.751 17.011 0.036 1.00 89.94 277 GLY A C 1
ATOM 2172 O O . GLY A 1 277 ? -1.273 17.032 -1.078 1.00 89.94 277 GLY A O 1
ATOM 2173 N N . SER A 1 278 ? -0.316 15.875 0.581 1.00 95.12 278 SER A N 1
ATOM 2174 C CA . SER A 1 278 ? -0.532 14.566 -0.038 1.00 95.12 278 SER A CA 1
ATOM 2175 C C . SER A 1 278 ? -1.974 14.054 0.129 1.00 95.12 278 SER A C 1
ATOM 2177 O O . SER A 1 278 ? -2.702 14.483 1.024 1.00 95.12 278 SER A O 1
ATOM 2179 N N . GLN A 1 279 ? -2.404 13.100 -0.705 1.00 96.62 279 GLN A N 1
ATOM 2180 C CA . GLN A 1 279 ? -3.738 12.487 -0.591 1.00 96.62 279 GLN A CA 1
ATOM 2181 C C . GLN A 1 279 ? -3.943 11.700 0.717 1.00 96.62 279 GLN A C 1
ATOM 2183 O O . GLN A 1 279 ? -5.017 11.835 1.306 1.00 96.62 279 GLN A O 1
ATOM 2188 N N . PRO A 1 280 ? -2.951 10.936 1.228 1.00 96.88 280 PRO A N 1
ATOM 2189 C CA . PRO A 1 280 ? -3.047 10.314 2.548 1.00 96.88 280 PRO A CA 1
ATOM 2190 C C . PRO A 1 280 ? -3.186 11.336 3.678 1.00 96.88 280 PRO A C 1
ATOM 2192 O O . PRO A 1 280 ? -3.951 11.113 4.611 1.00 96.88 280 PRO A O 1
ATOM 2195 N N . TRP A 1 281 ? -2.494 12.477 3.579 1.00 95.69 281 TRP A N 1
ATOM 2196 C CA . TRP A 1 281 ? -2.640 13.572 4.539 1.00 95.69 281 TRP A CA 1
ATOM 2197 C C . TRP A 1 281 ? -4.043 14.190 4.495 1.00 95.69 281 TRP A C 1
ATOM 2199 O O . TRP A 1 281 ? -4.643 14.431 5.540 1.00 95.69 281 TRP A O 1
ATOM 2209 N N . ALA A 1 282 ? -4.593 14.418 3.300 1.00 96.38 282 ALA A N 1
ATOM 2210 C CA . ALA A 1 282 ? -5.959 14.920 3.151 1.00 96.38 282 ALA A CA 1
ATOM 2211 C C . ALA A 1 282 ? -6.992 13.964 3.779 1.00 96.38 282 ALA A C 1
ATOM 2213 O O . ALA A 1 282 ? -7.865 14.422 4.515 1.00 96.38 282 ALA A O 1
ATOM 2214 N N . LEU A 1 283 ? -6.823 12.651 3.576 1.00 97.69 283 LEU A N 1
ATOM 2215 C CA . LEU A 1 283 ? -7.674 11.624 4.187 1.00 97.69 283 LEU A CA 1
ATOM 2216 C C . LEU A 1 283 ? -7.537 11.604 5.712 1.00 97.69 283 LEU A C 1
ATOM 2218 O O . LEU A 1 283 ? -8.530 11.525 6.432 1.00 97.69 283 LEU A O 1
ATOM 2222 N N . ALA A 1 284 ? -6.310 11.716 6.224 1.00 96.81 284 ALA A N 1
ATOM 2223 C CA . ALA A 1 284 ? -6.072 11.836 7.658 1.00 96.81 284 ALA A CA 1
ATOM 2224 C C . ALA A 1 284 ? -6.852 13.015 8.254 1.00 96.81 284 ALA A C 1
ATOM 2226 O O . ALA A 1 284 ? -7.551 12.874 9.257 1.00 96.81 284 ALA A O 1
ATOM 2227 N N . PHE A 1 285 ? -6.772 14.177 7.608 1.00 93.94 285 PHE A N 1
ATOM 2228 C CA . PHE A 1 285 ? -7.447 15.374 8.084 1.00 93.94 285 PHE A CA 1
ATOM 2229 C C . PHE A 1 285 ? -8.973 15.235 8.043 1.00 93.94 285 PHE A C 1
ATOM 2231 O O . PHE A 1 285 ? -9.638 15.572 9.024 1.00 93.94 285 PHE A O 1
ATOM 2238 N N . SER A 1 286 ? -9.539 14.683 6.964 1.00 95.25 286 SER A N 1
ATOM 2239 C CA . SER A 1 286 ? -10.988 14.464 6.878 1.00 95.25 286 SER A CA 1
ATOM 2240 C C . SER A 1 286 ? -11.493 13.521 7.970 1.00 95.25 286 SER A C 1
ATOM 2242 O O . SER A 1 286 ? -12.529 13.794 8.573 1.00 95.25 286 SER A O 1
ATOM 2244 N N . LEU A 1 287 ? -10.746 12.454 8.275 1.00 96.38 287 LEU A N 1
ATOM 2245 C CA . LEU A 1 287 ? -11.095 11.507 9.336 1.00 96.38 287 LEU A CA 1
ATOM 2246 C C . LEU A 1 287 ? -11.042 12.153 10.727 1.00 96.38 287 LEU A C 1
ATOM 2248 O O . LEU A 1 287 ? -11.980 11.991 11.503 1.00 96.38 287 LEU A O 1
ATOM 2252 N N . LEU A 1 288 ? -9.990 12.921 11.041 1.00 94.25 288 LEU A N 1
ATOM 2253 C CA . LEU A 1 288 ? -9.870 13.609 12.337 1.00 94.25 288 LEU A CA 1
ATOM 2254 C C . LEU A 1 288 ? -10.954 14.676 12.526 1.00 94.25 288 LEU A C 1
ATOM 2256 O O . LEU A 1 288 ? -11.482 14.824 13.631 1.00 94.25 288 LEU A O 1
ATOM 2260 N N . LYS A 1 289 ? -11.305 15.394 11.453 1.00 92.50 289 LYS A N 1
ATOM 2261 C CA . LYS A 1 289 ? -12.340 16.432 11.468 1.00 92.50 289 LYS A CA 1
ATOM 2262 C C . LYS A 1 289 ? -13.747 15.860 11.627 1.00 92.50 289 LYS A C 1
ATOM 2264 O O . LYS A 1 289 ? -14.580 16.486 12.270 1.00 92.50 289 LYS A O 1
ATOM 2269 N N . ALA A 1 290 ? -14.005 14.676 11.078 1.00 93.25 290 ALA A N 1
ATOM 2270 C CA . ALA A 1 290 ? -15.306 14.015 11.164 1.00 93.25 290 ALA A CA 1
ATOM 2271 C C . ALA A 1 290 ? -15.618 13.422 12.554 1.00 93.25 290 ALA A C 1
ATOM 2273 O O . ALA A 1 290 ? -16.730 12.945 12.771 1.00 93.25 290 ALA A O 1
ATOM 2274 N N . ARG A 1 291 ? -14.663 13.428 13.496 1.00 93.00 291 ARG A N 1
ATOM 2275 C CA . ARG A 1 291 ? -14.857 12.856 14.835 1.00 93.00 291 ARG A CA 1
ATOM 2276 C C . ARG A 1 291 ? -15.925 13.615 15.638 1.00 93.00 291 ARG A C 1
ATOM 2278 O O . ARG A 1 291 ? -15.909 14.846 15.632 1.00 93.00 291 ARG A O 1
ATOM 2285 N N . PRO A 1 292 ? -16.773 12.904 16.409 1.00 88.06 292 PRO A N 1
ATOM 2286 C CA . PRO A 1 292 ? -17.734 13.533 17.318 1.00 88.06 292 PRO A CA 1
ATOM 2287 C C . PRO A 1 292 ? -17.071 14.410 18.388 1.00 88.06 292 PRO A C 1
ATOM 2289 O O . PRO A 1 292 ? -17.592 15.464 18.741 1.00 88.06 292 PRO A O 1
ATOM 2292 N N . SER A 1 293 ? -15.908 13.985 18.889 1.00 85.12 293 SER A N 1
ATOM 2293 C CA . SER A 1 293 ? -15.110 14.719 19.866 1.00 85.12 293 SER A CA 1
ATOM 2294 C C . SER A 1 293 ? -13.741 15.067 19.288 1.00 85.12 293 SER A C 1
ATOM 2296 O O . SER A 1 293 ? -13.037 14.225 18.722 1.00 85.12 293 SER A O 1
ATOM 2298 N N . GLN A 1 294 ? -13.358 16.336 19.424 1.00 81.50 294 GLN A N 1
ATOM 2299 C CA . GLN A 1 294 ? -12.028 16.785 19.040 1.00 81.50 294 GLN A CA 1
ATOM 2300 C C . GLN A 1 294 ? -11.041 16.486 20.165 1.00 81.50 294 GLN A C 1
ATOM 2302 O O . GLN A 1 294 ? -11.282 16.800 21.329 1.00 81.50 294 GLN A O 1
ATOM 2307 N N . GLN A 1 295 ? -9.922 15.877 19.794 1.00 81.31 295 GLN A N 1
ATOM 2308 C CA . GLN A 1 295 ? -8.792 15.629 20.678 1.00 81.31 295 GLN A CA 1
ATOM 2309 C C . GLN A 1 295 ? -7.600 16.442 20.198 1.00 81.31 295 GLN A C 1
ATOM 2311 O O . GLN A 1 295 ? -7.413 16.636 18.991 1.00 81.31 295 GLN A O 1
ATOM 2316 N N . ASP A 1 296 ? -6.777 16.890 21.141 1.00 86.62 296 ASP A N 1
ATOM 2317 C CA . ASP A 1 296 ? -5.482 17.449 20.796 1.00 86.62 296 ASP A CA 1
ATOM 2318 C C . ASP A 1 296 ? -4.537 16.349 20.278 1.00 86.62 296 ASP A C 1
ATOM 2320 O O . ASP A 1 296 ? -4.822 15.149 20.319 1.00 86.62 296 ASP A O 1
ATOM 2324 N N . TRP A 1 297 ? -3.384 16.757 19.749 1.00 86.56 297 TRP A N 1
ATOM 2325 C CA . TRP A 1 297 ? -2.436 15.807 19.168 1.00 86.56 297 TRP A CA 1
ATOM 2326 C C . TRP A 1 297 ? -1.914 14.784 20.193 1.00 86.56 297 TRP A C 1
ATOM 2328 O O . TRP A 1 297 ? -1.551 13.681 19.797 1.00 86.56 297 TRP A O 1
ATOM 2338 N N . ARG A 1 298 ? -1.884 15.123 21.492 1.00 91.06 298 ARG A N 1
ATOM 2339 C CA . ARG A 1 298 ? -1.471 14.199 22.558 1.00 91.06 298 ARG A CA 1
ATOM 2340 C C . ARG A 1 298 ? -2.540 13.144 22.805 1.00 91.06 298 ARG A C 1
ATOM 2342 O O . ARG A 1 298 ? -2.203 11.970 22.889 1.00 91.06 298 ARG A O 1
ATOM 2349 N N . GLY A 1 299 ? -3.811 13.543 22.839 1.00 93.06 299 GLY A N 1
ATOM 2350 C CA . GLY A 1 299 ? -4.940 12.616 22.862 1.00 93.06 299 GLY A CA 1
ATOM 2351 C C . GLY A 1 299 ? -4.889 11.642 21.687 1.00 93.06 299 GLY A C 1
ATOM 2352 O O . GLY A 1 299 ? -4.971 10.434 21.892 1.00 93.06 299 GLY A O 1
ATOM 2353 N N . ASN A 1 300 ? -4.613 12.145 20.478 1.00 93.88 300 ASN A N 1
ATOM 2354 C CA . ASN A 1 300 ? -4.457 11.297 19.293 1.00 93.88 300 ASN A CA 1
ATOM 2355 C C . ASN A 1 300 ? -3.323 10.266 19.442 1.00 93.88 300 ASN A C 1
ATOM 2357 O O . ASN A 1 300 ? -3.487 9.119 19.021 1.00 93.88 300 ASN A O 1
ATOM 2361 N N . VAL A 1 301 ? -2.182 10.658 20.024 1.00 95.44 301 VAL A N 1
ATOM 2362 C CA . VAL A 1 301 ? -1.060 9.743 20.300 1.00 95.44 301 VAL A CA 1
ATOM 2363 C C . VAL A 1 301 ? -1.472 8.676 21.310 1.00 95.44 301 VAL A C 1
ATOM 2365 O O . VAL A 1 301 ? -1.317 7.498 21.009 1.00 95.44 301 VAL A O 1
ATOM 2368 N N . ASN A 1 302 ? -2.076 9.065 22.436 1.00 95.50 302 ASN A N 1
ATOM 2369 C CA . ASN A 1 302 ? -2.515 8.122 23.470 1.00 95.50 302 ASN A CA 1
ATOM 2370 C C . ASN A 1 302 ? -3.488 7.072 22.911 1.00 95.50 302 ASN A C 1
ATOM 2372 O O . ASN A 1 302 ? -3.367 5.889 23.208 1.00 95.50 302 ASN A O 1
ATOM 2376 N N . VAL A 1 303 ? -4.433 7.489 22.061 1.00 95.88 303 VAL A N 1
ATOM 2377 C CA . VAL A 1 303 ? -5.337 6.558 21.368 1.00 95.88 303 VAL A CA 1
ATOM 2378 C C . VAL A 1 303 ? -4.560 5.645 20.419 1.00 95.88 303 VAL A C 1
ATOM 2380 O O . VAL A 1 303 ? -4.797 4.441 20.378 1.00 95.88 303 VAL A O 1
ATOM 2383 N N . SER A 1 304 ? -3.618 6.202 19.657 1.00 97.19 304 SER A N 1
ATOM 2384 C CA . SER A 1 304 ? -2.847 5.449 18.662 1.00 97.19 304 SER A CA 1
ATOM 2385 C C . SER A 1 304 ? -1.938 4.386 19.285 1.00 97.19 304 SER A C 1
ATOM 2387 O O . SER A 1 304 ? -1.681 3.374 18.640 1.00 97.19 304 SER A O 1
ATOM 2389 N N . GLU A 1 305 ? -1.491 4.564 20.529 1.00 95.81 305 GLU A N 1
ATOM 2390 C CA . GLU A 1 305 ? -0.688 3.578 21.270 1.00 95.81 305 GLU A CA 1
ATOM 2391 C C . GLU A 1 305 ? -1.450 2.276 21.579 1.00 95.81 305 GLU A C 1
ATOM 2393 O O . GLU A 1 305 ? -0.824 1.224 21.721 1.00 95.81 305 GLU A O 1
ATOM 2398 N N . ASN A 1 306 ? -2.790 2.298 21.559 1.00 96.38 306 ASN A N 1
ATOM 2399 C CA . ASN A 1 306 ? -3.627 1.090 21.629 1.00 96.38 306 ASN A CA 1
ATOM 2400 C C . ASN A 1 306 ? -3.636 0.273 20.319 1.00 96.38 306 ASN A C 1
ATOM 2402 O O . ASN A 1 306 ? -4.220 -0.811 20.268 1.00 96.38 306 ASN A O 1
ATOM 2406 N N . PHE A 1 307 ? -2.990 0.778 19.267 1.00 97.44 307 PHE A N 1
ATOM 2407 C CA . PHE A 1 307 ? -2.837 0.189 17.934 1.00 97.44 307 PHE A CA 1
ATOM 2408 C C . PHE A 1 307 ? -1.360 0.252 17.512 1.00 97.44 307 PHE A C 1
ATOM 2410 O O . PHE A 1 307 ? -0.503 0.546 18.340 1.00 97.44 307 PHE A O 1
ATOM 2417 N N . PHE A 1 308 ? -1.020 -0.035 16.247 1.00 96.12 308 PHE A N 1
ATOM 2418 C CA . PHE A 1 308 ? 0.360 0.061 15.749 1.00 96.12 308 PHE A CA 1
ATOM 2419 C C . PHE A 1 308 ? 0.879 1.505 15.731 1.00 96.12 308 PHE A C 1
ATOM 2421 O O . PHE A 1 308 ? 0.503 2.315 14.881 1.00 96.12 308 PHE A O 1
ATOM 2428 N N . TRP A 1 309 ? 1.783 1.806 16.657 1.00 95.81 309 TRP A N 1
ATOM 2429 C CA . TRP A 1 309 ? 2.387 3.119 16.846 1.00 95.81 309 TRP A CA 1
ATOM 2430 C C . TRP A 1 309 ? 3.810 2.993 17.396 1.00 95.81 309 TRP A C 1
ATOM 2432 O O . TRP A 1 309 ? 4.116 2.036 18.113 1.00 95.81 309 TRP A O 1
ATOM 2442 N N . ASN A 1 310 ? 4.679 3.948 17.053 1.00 91.69 310 ASN A N 1
ATOM 2443 C CA . ASN A 1 310 ? 6.050 4.031 17.556 1.00 91.69 310 ASN A CA 1
ATOM 2444 C C . ASN A 1 310 ? 6.476 5.490 17.818 1.00 91.69 310 ASN A C 1
ATOM 2446 O O . ASN A 1 310 ? 5.883 6.437 17.300 1.00 91.69 310 ASN A O 1
ATOM 2450 N N . GLU A 1 311 ? 7.547 5.673 18.591 1.00 90.19 311 GLU A N 1
ATOM 2451 C CA . GLU A 1 311 ? 8.029 6.991 19.029 1.00 90.19 311 GLU A CA 1
ATOM 2452 C C . GLU A 1 311 ? 8.396 7.927 17.863 1.00 90.19 311 GLU A C 1
ATOM 2454 O O . GLU A 1 311 ? 8.106 9.126 17.890 1.00 90.19 311 GLU A O 1
ATOM 2459 N N . SER A 1 312 ? 8.962 7.382 16.782 1.00 90.25 312 SER A N 1
ATOM 2460 C CA . SER A 1 312 ? 9.315 8.178 15.602 1.00 90.25 312 SER A CA 1
ATOM 2461 C C . SER A 1 312 ? 8.086 8.798 14.923 1.00 90.25 312 SER A C 1
ATOM 2463 O O . SER A 1 312 ? 8.192 9.832 14.258 1.00 90.25 312 SER A O 1
ATOM 2465 N N . MET A 1 313 ? 6.910 8.183 15.068 1.00 94.75 313 MET A N 1
ATOM 2466 C CA . MET A 1 313 ? 5.647 8.734 14.580 1.00 94.75 313 MET A CA 1
ATOM 2467 C C . MET A 1 313 ? 5.158 9.864 15.481 1.00 94.75 313 MET A C 1
ATOM 2469 O O . MET A 1 313 ? 4.736 10.889 14.951 1.00 94.75 313 MET A O 1
ATOM 2473 N N . SER A 1 314 ? 5.313 9.754 16.805 1.00 94.69 314 SER A N 1
ATOM 2474 C CA . SER A 1 314 ? 5.036 10.855 17.742 1.00 94.69 314 SER A CA 1
ATOM 2475 C C . SER A 1 314 ? 5.859 12.103 17.409 1.00 94.69 314 SER A C 1
ATOM 2477 O O . SER A 1 314 ? 5.314 13.205 17.335 1.00 94.69 314 SER A O 1
ATOM 2479 N N . LEU A 1 315 ? 7.159 11.941 17.132 1.00 91.88 315 LEU A N 1
ATOM 2480 C CA . LEU A 1 315 ? 8.047 13.047 16.748 1.00 91.88 315 LEU A CA 1
ATOM 2481 C C . LEU A 1 315 ? 7.659 13.674 15.400 1.00 91.88 315 LEU A C 1
ATOM 2483 O O . LEU A 1 315 ? 7.662 14.895 15.250 1.00 91.88 315 LEU A O 1
ATOM 2487 N N . ARG A 1 316 ? 7.294 12.854 14.409 1.00 93.06 316 ARG A N 1
ATOM 2488 C CA . ARG A 1 316 ? 6.857 13.347 13.093 1.00 93.06 316 ARG A CA 1
ATOM 2489 C C . ARG A 1 316 ? 5.483 14.004 13.125 1.00 93.06 316 ARG A C 1
ATOM 2491 O O . ARG A 1 316 ? 5.250 14.948 12.378 1.00 93.06 316 ARG A O 1
ATOM 2498 N N . LEU A 1 317 ? 4.568 13.511 13.954 1.00 92.81 317 LEU A N 1
ATOM 2499 C CA . LEU A 1 317 ? 3.260 14.131 14.126 1.00 92.81 317 LEU A CA 1
ATOM 2500 C C . LEU A 1 317 ? 3.402 15.478 14.839 1.00 92.81 317 LEU A C 1
ATOM 2502 O O . LEU A 1 317 ? 2.797 16.461 14.412 1.00 92.81 317 LEU A O 1
ATOM 2506 N N . SER A 1 318 ? 4.244 15.545 15.877 1.00 91.06 318 SER A N 1
ATOM 2507 C CA . SER A 1 318 ? 4.452 16.777 16.638 1.00 91.06 318 SER A CA 1
ATOM 2508 C C . SER A 1 318 ? 5.065 17.895 15.787 1.00 91.06 318 SER A C 1
ATOM 2510 O O . SER A 1 318 ? 4.610 19.039 15.852 1.00 91.06 318 SER A O 1
ATOM 2512 N N . SER A 1 319 ? 6.004 17.573 14.892 1.00 91.06 319 SER A N 1
ATOM 2513 C CA . SER A 1 319 ? 6.583 18.555 13.964 1.00 91.06 319 SER A CA 1
ATOM 2514 C C . SER A 1 319 ? 5.581 19.103 12.937 1.00 91.06 319 SER A C 1
ATOM 2516 O O . SER A 1 319 ? 5.817 20.159 12.350 1.00 91.06 319 SER A O 1
ATOM 2518 N N . LYS A 1 320 ? 4.433 18.437 12.751 1.00 92.00 320 LYS A N 1
ATOM 2519 C CA . LYS A 1 320 ? 3.379 18.829 11.804 1.00 92.00 320 LYS A CA 1
ATOM 2520 C C . LYS A 1 320 ? 2.148 19.464 12.465 1.00 92.00 320 LYS A C 1
ATOM 2522 O O . LYS A 1 320 ? 1.196 19.802 11.762 1.00 92.00 320 LYS A O 1
ATOM 2527 N N . ILE A 1 321 ? 2.163 19.705 13.782 1.00 83.56 321 ILE A N 1
ATOM 2528 C CA . ILE A 1 321 ? 1.029 20.303 14.521 1.00 83.56 321 ILE A CA 1
ATOM 2529 C C . ILE A 1 321 ? 0.582 21.640 13.914 1.00 83.56 321 ILE A C 1
ATOM 2531 O O . ILE A 1 321 ? -0.615 21.916 13.857 1.00 83.56 321 ILE A O 1
ATOM 2535 N N . GLY A 1 322 ? 1.520 22.467 13.438 1.00 80.50 322 GLY A N 1
ATOM 2536 C CA . GLY A 1 322 ? 1.197 23.753 12.809 1.00 80.50 322 GLY A CA 1
ATOM 2537 C C . GLY A 1 322 ? 0.258 23.610 11.607 1.00 80.50 322 GLY A C 1
ATOM 2538 O O . GLY A 1 322 ? -0.706 24.362 11.492 1.00 80.50 322 GLY A O 1
ATOM 2539 N N . TYR A 1 323 ? 0.471 22.589 10.774 1.00 81.06 323 TYR A N 1
ATOM 2540 C CA . TYR A 1 323 ? -0.374 22.306 9.610 1.00 81.06 323 TYR A CA 1
ATOM 2541 C C . TYR A 1 323 ? -1.759 21.797 10.005 1.00 81.06 323 TYR A C 1
ATOM 2543 O O . TYR A 1 323 ? -2.745 22.165 9.372 1.00 81.06 323 TYR A O 1
ATOM 2551 N N . LEU A 1 324 ? -1.843 20.995 11.071 1.00 72.12 324 LEU A N 1
ATOM 2552 C CA . LEU A 1 324 ? -3.123 20.515 11.597 1.00 72.12 324 LEU A CA 1
ATOM 2553 C C . LEU A 1 324 ? -3.986 21.663 12.146 1.00 72.12 324 LEU A C 1
ATOM 2555 O O . LEU A 1 324 ? -5.204 21.579 12.079 1.00 72.12 324 LEU A O 1
ATOM 2559 N N . ARG A 1 325 ? -3.368 22.742 12.649 1.00 70.25 325 ARG A N 1
ATOM 2560 C CA . ARG A 1 325 ? -4.071 23.923 13.187 1.00 70.25 325 ARG A CA 1
ATOM 2561 C C . ARG A 1 325 ? -4.465 24.954 12.126 1.00 70.25 325 ARG A C 1
ATOM 2563 O O . ARG A 1 325 ? -5.478 25.621 12.280 1.00 70.25 325 ARG A O 1
ATOM 2570 N N . GLN A 1 326 ? -3.671 25.119 11.066 1.00 60.22 326 GLN A N 1
ATOM 2571 C CA . GLN A 1 326 ? -3.879 26.174 10.059 1.00 60.22 326 GLN A CA 1
ATOM 2572 C C . GLN A 1 326 ? -5.038 25.904 9.081 1.00 60.22 326 GLN A C 1
ATOM 2574 O O . GLN A 1 326 ? -5.431 26.811 8.352 1.00 60.22 326 GLN A O 1
ATOM 2579 N N . GLN A 1 327 ? -5.598 24.691 9.054 1.00 55.84 327 GLN A N 1
ATOM 2580 C CA . GLN A 1 327 ? -6.732 24.333 8.188 1.00 55.84 327 GLN A CA 1
ATOM 2581 C C . GLN A 1 327 ? -8.105 24.371 8.887 1.00 55.84 327 GLN A C 1
ATOM 2583 O O . GLN A 1 327 ? -9.095 23.957 8.281 1.00 55.84 327 GLN A O 1
ATOM 2588 N N . ASP A 1 328 ? -8.188 24.915 10.109 1.00 45.28 328 ASP A N 1
ATOM 2589 C CA . ASP A 1 328 ? -9.446 25.300 10.765 1.00 45.28 328 ASP A CA 1
ATOM 2590 C C . ASP A 1 328 ? -9.716 26.806 10.564 1.00 45.28 328 ASP A C 1
ATOM 2592 O O . ASP A 1 328 ? -9.128 27.637 11.259 1.00 45.28 328 ASP A O 1
ATOM 2596 N N . PRO A 1 329 ? -10.627 27.218 9.657 1.00 41.62 329 PRO A N 1
ATOM 2597 C CA . PRO A 1 329 ? -10.930 28.630 9.423 1.00 41.62 329 PRO A CA 1
ATOM 2598 C C . PRO A 1 329 ? -11.883 29.236 10.474 1.00 41.62 329 PRO A C 1
ATOM 2600 O O . PRO A 1 329 ? -12.562 30.214 10.181 1.00 41.62 329 PRO A O 1
ATOM 2603 N N . GLN A 1 330 ? -11.992 28.668 11.681 1.00 42.75 330 GLN A N 1
ATOM 2604 C CA . GLN A 1 330 ? -12.956 29.112 12.708 1.00 42.75 330 GLN A CA 1
ATOM 2605 C C . GLN A 1 330 ? -12.312 29.559 14.030 1.00 42.75 330 GLN A C 1
ATOM 2607 O O . GLN A 1 330 ? -12.946 29.527 15.078 1.00 42.75 330 GLN A O 1
ATOM 2612 N N . GLY A 1 331 ? -11.058 30.014 13.987 1.00 41.22 331 GLY A N 1
ATOM 2613 C CA . GLY A 1 331 ? -10.310 30.453 15.169 1.00 41.22 331 GLY A CA 1
ATOM 2614 C C . GLY A 1 331 ? -9.784 31.887 15.108 1.00 41.22 331 GLY A C 1
ATOM 2615 O O . GLY A 1 331 ? -8.672 32.123 15.569 1.00 41.22 331 GLY A O 1
ATOM 2616 N N . GLN A 1 332 ? -10.523 32.827 14.517 1.00 33.19 332 GLN A N 1
ATOM 2617 C CA . GLN A 1 332 ? -10.296 34.264 14.719 1.00 33.19 332 GLN A CA 1
ATOM 2618 C C . GLN A 1 332 ? -11.641 34.941 14.986 1.00 33.19 332 GLN A C 1
ATOM 2620 O O . GLN A 1 332 ? -12.373 35.284 14.059 1.00 33.19 332 GLN A O 1
ATOM 2625 N N . GLY A 1 333 ? -11.960 35.057 16.272 1.00 34.16 333 GLY A N 1
ATOM 2626 C CA . GLY A 1 333 ? -12.940 35.978 16.834 1.00 34.16 333 GLY A CA 1
ATOM 2627 C C . GLY A 1 333 ? -12.238 36.830 17.875 1.00 34.16 333 GLY A C 1
ATOM 2628 O O . GLY A 1 333 ? -11.413 36.242 18.614 1.00 34.16 333 GLY A O 1
#

Secondary structure (DSSP, 8-state):
-HHHHHHHHHHHHHS-----HHHHHHHHHHHHHHHHHHT-TTTTTSHHHHHHHHHHHHHHHHTT-HHHHHHHHHHHHHHHHHTTSGGG-STTTHHHHHHHHHHHHHHHHHHHHHHSTTSS-TT--PPPP-SSPPHHHHHHHTTS-HHHHHHHHTT-S-HHHHHHHHHHHHHHHHHHHHHHHT-HHHHHHHT-THHHHHHHHHHTT-TT--HHHHHHHHHHHHHHHHH-SS-TTHHHHHHHHHHHHHHHTTS-----TTTHHHHHHHHHHHHHHS-TTSHHHHHHHHHHHT-SS---HHHHHHHHTTSS--HHHHHHHHTTHHHHHHT-TT---

Radius of gyration: 21.15 Å; chains: 1; bounding box: 47×57×56 Å

Organism: NCBI:txid1016849